Protein AF-A0A0K8T2Y8-F1 (afdb_monomer_lite)

Foldseek 3Di:
DDADKFKKKWAQFQPPRDIAICDLPLVRLLVLRHDDPVRGDPIDIDIDGDADFPPCVVPVPDQRPPPLCVVPPPPDAAEAEAELLVLFFADPVCVPLVVLPLLVLLQVLQEQDRDPDSPSVSSNVSSVVSVVSLVVLQVLLVCCVPANLPDPPQDDDPCNVSSSVSRVSSVVPDVDDDSNVSSVSSSCHYNDHDDGGGDDPVSSVSVLVRVLSVCVPNPDQHPHYHYHQCVVVCGHPPVCSVVSVVSNVVSSVVD

Organism: Lygus hesperus (NCBI:txid30085)

Sequence (255 aa):
MPDGEFKFRVGSDLETGEIRLSSNLSYFVSESLFCRPERLEDSKEMTLVVMTLGESVLDSEKSELDNSETLHPREMSYVLDVDLDFFSTRNPFKVLYKNAGLYEQLKDLYWFVPPNSTDPGVLEDAGAARREQITDLERLWKHVEDSGVSGDPSPPSQRWPAVKKIAQLVMDVYSEVDWTIVHDAGCTWDNTDLPEHVSSKTELEGLLDVFKNAVSSLPDPPGAITISRSAEDDYCPIEDVEYIQDQVLKILKEK

Structure (mmCIF, N/CA/C/O backbone):
data_AF-A0A0K8T2Y8-F1
#
_entry.id   AF-A0A0K8T2Y8-F1
#
loop_
_atom_site.group_PDB
_atom_site.id
_atom_site.type_symbol
_atom_site.label_atom_id
_atom_site.label_alt_id
_atom_site.label_comp_id
_atom_site.label_asym_id
_atom_site.label_entity_id
_atom_site.label_seq_id
_atom_site.pdbx_PDB_ins_code
_atom_site.Cartn_x
_atom_site.Cartn_y
_atom_site.Cartn_z
_atom_site.occupancy
_atom_site.B_iso_or_equiv
_atom_site.auth_seq_id
_atom_site.auth_comp_id
_atom_site.auth_asym_id
_atom_site.auth_atom_id
_atom_site.pdbx_PDB_model_num
ATOM 1 N N . MET A 1 1 ? 2.690 -4.750 9.280 1.00 86.19 1 MET A N 1
ATOM 2 C CA . MET A 1 1 ? 3.441 -4.142 10.409 1.00 86.19 1 MET A CA 1
ATOM 3 C C . MET A 1 1 ? 3.398 -5.094 11.601 1.00 86.19 1 MET A C 1
ATOM 5 O O . MET A 1 1 ? 2.445 -5.856 11.660 1.00 86.19 1 MET A O 1
ATOM 9 N N . PRO A 1 2 ? 4.403 -5.115 12.493 1.00 90.19 2 PRO A N 1
ATOM 10 C CA . PRO A 1 2 ? 4.364 -5.964 13.685 1.00 90.19 2 PRO A CA 1
ATOM 11 C C . PRO A 1 2 ? 3.442 -5.386 14.767 1.00 90.19 2 PRO A C 1
ATOM 13 O O . PRO A 1 2 ? 3.324 -4.166 14.874 1.00 90.19 2 PRO A O 1
ATOM 16 N N . ASP A 1 3 ? 2.872 -6.259 15.597 1.00 89.44 3 ASP A N 1
ATOM 17 C CA . ASP A 1 3 ? 2.145 -5.876 16.810 1.00 89.44 3 ASP A CA 1
ATOM 18 C C . ASP A 1 3 ? 3.049 -5.108 17.788 1.00 89.44 3 ASP A C 1
ATOM 20 O O . ASP A 1 3 ? 4.237 -5.418 17.946 1.00 89.44 3 ASP A O 1
ATOM 24 N N . GLY A 1 4 ? 2.485 -4.107 18.465 1.00 88.88 4 GLY A N 1
ATOM 25 C CA . GLY A 1 4 ? 3.190 -3.311 19.468 1.00 88.88 4 GLY A CA 1
ATOM 26 C C . GLY A 1 4 ? 2.773 -1.843 19.525 1.00 88.88 4 GLY A C 1
ATOM 27 O O . GLY A 1 4 ? 1.903 -1.382 18.791 1.00 88.88 4 GLY A O 1
ATOM 28 N N . GLU A 1 5 ? 3.426 -1.102 20.421 1.00 91.06 5 GLU A N 1
ATOM 29 C CA . GLU A 1 5 ? 3.272 0.346 20.594 1.00 91.06 5 GLU A CA 1
ATOM 30 C C . GLU A 1 5 ? 4.510 1.067 20.042 1.00 91.06 5 GLU A C 1
ATOM 32 O O . GLU A 1 5 ? 5.639 0.822 20.475 1.00 91.06 5 GLU A O 1
ATOM 37 N N . PHE A 1 6 ? 4.300 1.988 19.103 1.00 93.88 6 PHE A N 1
ATOM 38 C CA . PHE A 1 6 ? 5.353 2.708 18.394 1.00 93.88 6 PHE A CA 1
ATOM 39 C C . PHE A 1 6 ? 5.171 4.212 18.568 1.00 93.88 6 PHE A C 1
ATOM 41 O O . PHE A 1 6 ? 4.157 4.778 18.162 1.00 93.88 6 PHE A O 1
ATOM 48 N N . LYS A 1 7 ? 6.174 4.874 19.149 1.00 95.56 7 LYS A N 1
ATOM 49 C CA . LYS A 1 7 ? 6.182 6.329 19.360 1.00 95.56 7 LYS A CA 1
ATOM 50 C C . LYS A 1 7 ? 7.104 6.999 18.365 1.00 95.56 7 LYS A C 1
ATOM 52 O O . LYS A 1 7 ? 8.272 6.633 18.257 1.00 95.56 7 LYS A O 1
ATOM 57 N N . PHE A 1 8 ? 6.588 7.997 17.667 1.00 97.06 8 PHE A N 1
ATOM 58 C CA . PHE A 1 8 ? 7.347 8.770 16.694 1.00 97.06 8 PHE A CA 1
ATOM 59 C C . PHE A 1 8 ? 6.754 10.169 16.534 1.00 97.06 8 PHE A C 1
ATOM 61 O O . PHE A 1 8 ? 5.729 10.509 17.124 1.00 97.06 8 PHE A O 1
ATOM 68 N N . ARG A 1 9 ? 7.434 11.007 15.755 1.00 97.94 9 ARG A N 1
ATOM 69 C CA . ARG A 1 9 ? 6.976 12.347 15.402 1.00 97.94 9 ARG A CA 1
ATOM 70 C C . ARG A 1 9 ? 6.450 12.362 13.982 1.00 97.94 9 ARG A C 1
ATOM 72 O O . ARG A 1 9 ? 7.021 11.692 13.128 1.00 97.94 9 ARG A O 1
ATOM 79 N N . VAL A 1 10 ? 5.406 13.144 13.746 1.00 98.12 10 VAL A N 1
ATOM 80 C CA . VAL A 1 10 ? 4.869 13.459 12.418 1.00 98.12 10 VAL A CA 1
ATOM 81 C C . VAL A 1 10 ? 4.927 14.970 12.242 1.00 98.12 10 VAL A C 1
ATOM 83 O O . VAL A 1 10 ? 4.598 15.704 13.173 1.00 98.12 10 VAL A O 1
ATOM 86 N N . GLY A 1 11 ? 5.365 15.439 11.081 1.00 98.00 11 GLY A N 1
ATOM 87 C CA . GLY A 1 11 ? 5.453 16.863 10.760 1.00 98.00 11 GLY A CA 1
ATOM 88 C C . GLY A 1 11 ? 5.767 17.077 9.285 1.00 98.00 11 GLY A C 1
ATOM 89 O O . GLY A 1 11 ? 5.895 16.109 8.533 1.00 98.00 11 GLY A O 1
ATOM 90 N N . SER A 1 12 ? 5.902 18.333 8.879 1.00 97.94 12 SER A N 1
ATOM 91 C CA . SER A 1 12 ? 6.323 18.671 7.518 1.00 97.94 12 SER A CA 1
ATOM 92 C C . SER A 1 12 ? 7.847 18.655 7.433 1.00 97.94 12 SER A C 1
ATOM 94 O O . SER A 1 12 ? 8.518 19.202 8.304 1.00 97.94 12 SER A O 1
ATOM 96 N N . ASP A 1 13 ? 8.418 18.036 6.406 1.00 96.50 13 ASP A N 1
ATOM 97 C CA . ASP A 1 13 ? 9.863 18.099 6.175 1.00 96.50 13 ASP A CA 1
ATOM 98 C C . ASP A 1 13 ? 10.286 19.494 5.689 1.00 96.50 13 ASP A C 1
ATOM 100 O O . ASP A 1 13 ? 9.705 20.033 4.750 1.00 96.50 13 ASP A O 1
ATOM 104 N N . LEU A 1 14 ? 11.328 20.063 6.300 1.00 96.00 14 LEU A N 1
ATOM 105 C CA . LEU A 1 14 ? 11.808 21.423 6.017 1.00 96.00 14 LEU A CA 1
ATOM 106 C C . LEU A 1 14 ? 12.258 21.650 4.564 1.00 96.00 14 LEU A C 1
ATOM 108 O O . LEU A 1 14 ? 12.267 22.790 4.103 1.00 96.00 14 LEU A O 1
ATOM 112 N N . GLU A 1 15 ? 12.684 20.602 3.855 1.00 92.88 15 GLU A N 1
ATOM 113 C CA . GLU A 1 15 ? 13.164 20.728 2.473 1.00 92.88 15 GLU A CA 1
ATOM 114 C C . GLU A 1 15 ? 12.031 20.593 1.451 1.00 92.88 15 GLU A C 1
ATOM 116 O O . GLU A 1 15 ? 11.972 21.364 0.493 1.00 92.88 15 GLU A O 1
ATOM 121 N N . THR A 1 16 ? 11.149 19.610 1.641 1.00 93.56 16 THR A N 1
ATOM 122 C CA . THR A 1 16 ? 10.098 19.262 0.668 1.00 93.56 16 THR A CA 1
ATOM 123 C C . THR A 1 16 ? 8.736 19.879 0.984 1.00 93.56 16 THR A C 1
ATOM 125 O O . THR A 1 16 ? 7.916 20.046 0.083 1.00 93.56 16 THR A O 1
ATOM 128 N N . GLY A 1 17 ? 8.476 20.221 2.248 1.00 95.38 17 GLY A N 1
ATOM 129 C CA . GLY A 1 17 ? 7.162 20.629 2.747 1.00 95.38 17 GLY A CA 1
ATOM 130 C C . GLY A 1 17 ? 6.149 19.482 2.859 1.00 95.38 17 GLY A C 1
ATOM 131 O O . GLY A 1 17 ? 5.006 19.716 3.249 1.00 95.38 17 GLY A O 1
ATOM 132 N N . GLU A 1 18 ? 6.539 18.251 2.524 1.00 96.00 18 GLU A N 1
ATOM 133 C CA . GLU A 1 18 ? 5.669 17.077 2.571 1.00 96.00 18 GLU A CA 1
ATOM 134 C C . GLU A 1 18 ? 5.568 16.519 3.992 1.00 96.00 18 GLU A C 1
ATOM 136 O O . GLU A 1 18 ? 6.497 16.637 4.794 1.00 96.00 18 GLU A O 1
ATOM 141 N N . ILE A 1 19 ? 4.452 15.853 4.299 1.00 97.19 19 ILE A N 1
ATOM 142 C CA . ILE A 1 19 ? 4.295 15.169 5.582 1.00 97.19 19 ILE A CA 1
ATOM 143 C C . ILE A 1 19 ? 5.229 13.957 5.637 1.00 97.19 19 ILE A C 1
ATOM 145 O O . ILE A 1 19 ? 5.254 13.103 4.742 1.00 97.19 19 ILE A O 1
ATOM 149 N N . ARG A 1 20 ? 6.007 13.894 6.717 1.00 97.38 20 ARG A N 1
ATOM 150 C CA . ARG A 1 20 ? 6.985 12.848 7.015 1.00 97.38 20 ARG A CA 1
ATOM 151 C C . ARG A 1 20 ? 6.918 12.465 8.487 1.00 97.38 20 ARG A C 1
ATOM 153 O O . ARG A 1 20 ? 6.259 13.121 9.299 1.00 97.38 20 ARG A O 1
ATOM 160 N N . LEU A 1 21 ? 7.602 11.379 8.832 1.00 97.69 21 LEU A N 1
ATOM 161 C CA . LEU A 1 21 ? 7.570 10.825 10.179 1.00 97.69 21 LEU A CA 1
ATOM 162 C C . LEU A 1 21 ? 8.919 10.254 10.615 1.00 97.69 21 LEU A C 1
ATOM 164 O O . LEU A 1 21 ? 9.718 9.816 9.798 1.00 97.69 21 LEU A O 1
ATOM 168 N N . SER A 1 22 ? 9.170 10.228 11.922 1.00 97.31 22 SER A N 1
ATOM 169 C CA . SER A 1 22 ? 10.445 9.766 12.492 1.00 97.31 22 SER A CA 1
ATOM 170 C C . SER A 1 22 ? 10.471 8.276 12.860 1.00 97.31 22 SER A C 1
ATOM 172 O O . SER A 1 22 ? 11.353 7.839 13.598 1.00 97.31 22 SER A O 1
ATOM 174 N N . SER A 1 23 ? 9.468 7.509 12.432 1.00 96.50 23 SER A N 1
ATOM 175 C CA . SER A 1 23 ? 9.358 6.069 12.682 1.00 96.50 23 SER A CA 1
ATOM 176 C C . SER A 1 23 ? 10.310 5.279 11.793 1.00 96.50 23 SER A C 1
ATOM 178 O O . SER A 1 23 ? 10.330 5.452 10.578 1.00 96.50 23 SER A O 1
ATOM 180 N N . ASN A 1 24 ? 11.054 4.364 12.402 1.00 94.81 24 ASN A N 1
ATOM 181 C CA . ASN A 1 24 ? 11.979 3.459 11.725 1.00 94.81 24 ASN A CA 1
ATOM 182 C C . ASN A 1 24 ? 11.328 2.134 11.289 1.00 94.81 24 ASN A C 1
ATOM 184 O O . ASN A 1 24 ? 12.041 1.215 10.885 1.00 94.81 24 ASN A O 1
ATOM 188 N N . LEU A 1 25 ? 10.001 1.997 11.405 1.00 94.31 25 LEU A N 1
ATOM 189 C CA . LEU A 1 25 ? 9.312 0.800 10.928 1.00 94.31 25 LEU A CA 1
ATOM 190 C C . LEU A 1 25 ? 9.557 0.621 9.430 1.00 94.31 25 LEU A C 1
ATOM 192 O O . LEU A 1 25 ? 9.405 1.567 8.660 1.00 94.31 25 LEU A O 1
ATOM 196 N N . SER A 1 26 ? 9.877 -0.614 9.029 1.00 92.19 26 SER A N 1
ATOM 197 C CA . SER A 1 26 ? 10.212 -0.956 7.639 1.00 92.19 26 SER A CA 1
ATOM 198 C C . SER A 1 26 ? 9.186 -0.423 6.641 1.00 92.19 26 SER A C 1
ATOM 200 O O . SER A 1 26 ? 9.595 0.119 5.627 1.00 92.19 26 SER A O 1
ATOM 202 N N . TYR A 1 27 ? 7.894 -0.508 6.976 1.00 92.81 27 TYR A N 1
ATOM 203 C CA . TYR A 1 27 ? 6.786 0.006 6.165 1.00 92.81 27 TYR A CA 1
ATOM 204 C C . TYR A 1 27 ? 6.935 1.499 5.828 1.00 92.81 27 TYR A C 1
ATOM 206 O O . TYR A 1 27 ? 6.785 1.911 4.690 1.00 92.81 27 TYR A O 1
ATOM 214 N N . PHE A 1 28 ? 7.300 2.338 6.798 1.00 95.38 28 PHE A N 1
ATOM 215 C CA . PHE A 1 28 ? 7.466 3.769 6.535 1.00 95.38 28 PHE A CA 1
ATOM 216 C C . PHE A 1 28 ? 8.787 4.097 5.829 1.00 95.38 28 PHE A C 1
ATOM 218 O O . PHE A 1 28 ? 8.896 5.122 5.157 1.00 95.38 28 PHE A O 1
ATOM 225 N N . VAL A 1 29 ? 9.807 3.252 5.987 1.00 95.31 29 VAL A N 1
ATOM 226 C CA . VAL A 1 29 ? 11.096 3.424 5.305 1.00 95.31 29 VAL A CA 1
ATOM 227 C C . VAL A 1 29 ? 10.996 2.991 3.836 1.00 95.31 29 VAL A C 1
ATOM 229 O O . VAL A 1 29 ? 11.546 3.683 2.981 1.00 95.31 29 VAL A O 1
ATOM 232 N N . SER A 1 30 ? 10.279 1.900 3.531 1.00 94.06 30 SER A N 1
ATOM 233 C CA . SER A 1 30 ? 10.028 1.424 2.159 1.00 94.06 30 SER A CA 1
ATOM 234 C C . SER A 1 30 ? 9.157 2.387 1.355 1.00 94.06 30 SER A C 1
ATOM 236 O O . SER A 1 30 ? 9.405 2.579 0.167 1.00 94.06 30 SER A O 1
ATOM 238 N N . GLU A 1 31 ? 8.226 3.065 2.022 1.00 94.50 31 GLU A N 1
ATOM 239 C CA . GLU A 1 31 ? 7.423 4.156 1.456 1.00 94.50 31 GLU A CA 1
ATOM 240 C C . GLU A 1 31 ? 8.178 5.497 1.417 1.00 94.50 31 GLU A C 1
ATOM 242 O O . GLU A 1 31 ? 7.630 6.541 1.063 1.00 94.50 31 GLU A O 1
ATOM 247 N N . SER A 1 32 ? 9.459 5.502 1.804 1.00 95.25 32 SER A N 1
ATOM 248 C CA . SER A 1 32 ? 10.318 6.687 1.787 1.00 95.25 32 SER A CA 1
ATOM 249 C C . SER A 1 32 ? 9.774 7.871 2.612 1.00 95.25 32 SER A C 1
ATOM 251 O O . SER A 1 32 ? 10.068 9.031 2.300 1.00 95.25 32 SER A O 1
ATOM 253 N N . LEU A 1 33 ? 9.031 7.576 3.689 1.00 96.25 33 LEU A N 1
ATOM 254 C CA . LEU A 1 33 ? 8.385 8.540 4.593 1.00 96.25 33 LEU A CA 1
ATOM 255 C C . LEU A 1 33 ? 9.241 8.923 5.807 1.00 96.25 33 LEU A C 1
ATOM 257 O O . LEU A 1 33 ? 8.922 9.900 6.494 1.00 96.25 33 LEU A O 1
ATOM 261 N N . PHE A 1 34 ? 10.309 8.169 6.086 1.00 97.06 34 PHE A N 1
ATOM 262 C CA . PHE A 1 34 ? 11.213 8.470 7.193 1.00 97.06 34 PHE A CA 1
ATOM 263 C C . PHE A 1 34 ? 11.880 9.841 7.020 1.00 97.06 34 PHE A C 1
ATOM 265 O O . PHE A 1 34 ? 12.454 10.145 5.972 1.00 97.06 34 PHE A O 1
ATOM 272 N N . CYS A 1 35 ? 11.853 10.642 8.082 1.00 96.50 35 CYS A N 1
ATOM 273 C CA . CYS A 1 35 ? 12.589 11.891 8.196 1.00 96.50 35 CYS A CA 1
ATOM 274 C C . CYS A 1 35 ? 13.112 12.066 9.625 1.00 96.50 35 CYS A C 1
ATOM 276 O O . CYS A 1 35 ? 12.454 11.701 10.606 1.00 96.50 35 CYS A O 1
ATOM 278 N N . ARG A 1 36 ? 14.310 12.640 9.750 1.00 95.44 36 ARG A N 1
ATOM 279 C CA . ARG A 1 36 ? 14.909 12.944 11.050 1.00 95.44 36 ARG A CA 1
ATOM 280 C C . ARG A 1 36 ? 14.040 13.914 11.855 1.00 95.44 36 ARG A C 1
ATOM 282 O O . ARG A 1 36 ? 13.567 14.899 11.290 1.00 95.44 36 ARG A O 1
ATOM 289 N N . PRO A 1 37 ? 13.900 13.720 13.179 1.00 94.88 37 PRO A N 1
ATOM 290 C CA . PRO A 1 37 ? 13.161 14.646 14.034 1.00 94.88 37 PRO A CA 1
ATOM 291 C C . PRO A 1 37 ? 13.597 16.109 13.892 1.00 94.88 37 PRO A C 1
ATOM 293 O O . PRO A 1 37 ? 12.756 16.999 13.944 1.00 94.88 37 PRO A O 1
ATOM 296 N N . GLU A 1 38 ? 14.893 16.364 13.682 1.00 95.56 38 GLU A N 1
ATOM 297 C CA . 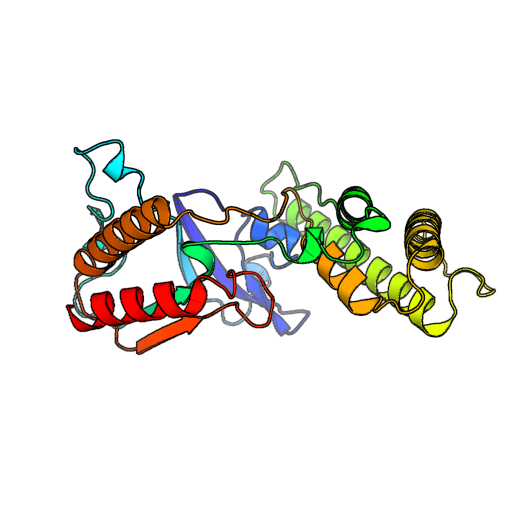GLU A 1 38 ? 15.452 17.717 13.555 1.00 95.56 38 GLU A CA 1
ATOM 298 C C . GLU A 1 38 ? 15.041 18.426 12.254 1.00 95.56 38 GLU A C 1
ATOM 300 O O . GLU A 1 38 ? 15.198 19.641 12.145 1.00 95.56 38 GLU A O 1
ATOM 305 N N . ARG A 1 39 ? 14.529 17.674 11.273 1.00 95.81 39 ARG A N 1
ATOM 306 C CA . ARG A 1 39 ? 14.049 18.172 9.979 1.00 95.81 39 ARG A CA 1
ATOM 307 C C . ARG A 1 39 ? 12.528 18.325 9.905 1.00 95.81 39 ARG A C 1
ATOM 309 O O . ARG A 1 39 ? 12.027 18.767 8.877 1.00 95.81 39 ARG A O 1
ATOM 316 N N . LEU A 1 40 ? 11.802 17.952 10.959 1.00 97.44 40 LEU A N 1
ATOM 317 C CA . LEU A 1 40 ? 10.346 18.057 11.004 1.00 97.44 40 LEU A CA 1
ATOM 318 C C . LEU A 1 40 ? 9.919 19.404 11.602 1.00 97.44 40 LEU A C 1
ATOM 320 O O . LEU A 1 40 ? 10.104 19.660 12.795 1.00 97.44 40 LEU A O 1
ATOM 324 N N . GLU A 1 41 ? 9.293 20.241 10.781 1.00 97.31 41 GLU A N 1
ATOM 325 C CA . GLU A 1 41 ? 8.589 21.451 11.200 1.00 97.31 41 GLU A CA 1
ATOM 326 C C . GLU A 1 41 ? 7.191 21.113 11.740 1.00 97.31 41 GLU A C 1
ATOM 328 O O . GLU A 1 41 ? 6.578 20.115 11.351 1.00 97.31 41 GLU A O 1
ATOM 333 N N . ASP A 1 42 ? 6.708 21.921 12.692 1.00 96.25 42 ASP A N 1
ATOM 334 C CA . ASP A 1 42 ? 5.396 21.776 13.341 1.00 96.25 42 ASP A CA 1
ATOM 335 C C . ASP A 1 42 ? 5.100 20.368 13.896 1.00 96.25 42 ASP A C 1
ATOM 337 O O . ASP A 1 42 ? 3.945 19.948 14.023 1.00 96.25 42 ASP A O 1
ATOM 341 N N . SER A 1 43 ? 6.160 19.647 14.283 1.00 97.12 43 SER A N 1
ATOM 342 C CA . SER A 1 43 ? 6.057 18.235 14.644 1.00 97.12 43 SER A CA 1
ATOM 343 C C . SER A 1 43 ? 5.152 17.966 15.853 1.00 97.12 43 SER A C 1
ATOM 345 O O . SER A 1 43 ? 5.165 18.683 16.862 1.00 97.12 43 SER A O 1
ATOM 347 N N . LYS A 1 44 ? 4.378 16.882 15.760 1.00 97.38 44 LYS A N 1
ATOM 348 C CA . LYS A 1 44 ? 3.540 16.328 16.829 1.00 97.38 44 LYS A CA 1
ATOM 349 C C . LYS A 1 44 ? 4.016 14.932 17.187 1.00 97.38 44 LYS A C 1
ATOM 351 O O . LYS A 1 44 ? 4.427 14.170 16.317 1.00 97.38 44 LYS A O 1
ATOM 356 N N . GLU A 1 45 ? 3.957 14.602 18.470 1.00 96.81 45 GLU A N 1
ATOM 357 C CA . GLU A 1 45 ? 4.193 13.236 18.931 1.00 96.81 45 GLU A CA 1
ATOM 358 C C . GLU A 1 45 ? 2.944 12.393 18.674 1.00 96.81 45 GLU A C 1
ATOM 360 O O . GLU A 1 45 ? 1.826 12.815 18.969 1.00 96.81 45 GLU A O 1
ATOM 365 N N . MET A 1 46 ? 3.153 11.209 18.109 1.00 94.69 46 MET A N 1
ATOM 366 C CA . MET A 1 46 ? 2.118 10.240 17.783 1.00 94.69 46 MET A CA 1
ATOM 367 C C . MET A 1 46 ? 2.496 8.885 18.378 1.00 94.69 46 MET A C 1
ATOM 369 O O . MET A 1 46 ? 3.670 8.505 18.407 1.00 94.69 46 MET A O 1
ATOM 373 N N . THR A 1 47 ? 1.485 8.163 18.855 1.00 93.00 47 THR A N 1
ATOM 374 C CA . THR A 1 47 ? 1.608 6.763 19.262 1.00 93.00 47 THR A CA 1
ATOM 375 C C . THR A 1 47 ? 0.749 5.927 18.324 1.00 93.00 47 THR A C 1
ATOM 377 O O . THR A 1 47 ? -0.455 6.150 18.238 1.00 93.00 47 THR A O 1
ATOM 380 N N . LEU A 1 48 ? 1.373 4.997 17.606 1.00 93.06 48 LEU A N 1
ATOM 381 C CA . LEU A 1 48 ? 0.701 3.970 16.817 1.00 93.06 48 LEU A CA 1
ATOM 382 C C . LEU A 1 48 ? 0.661 2.691 17.647 1.00 93.06 48 LEU A C 1
ATOM 384 O O . LEU A 1 48 ? 1.711 2.224 18.087 1.00 93.06 48 LEU A O 1
ATOM 388 N N . VAL A 1 49 ? -0.523 2.118 17.832 1.00 90.31 49 VAL A N 1
ATOM 389 C CA . VAL A 1 49 ? -0.671 0.791 18.431 1.00 90.31 49 VAL A CA 1
ATOM 390 C C . VAL A 1 49 ? -1.186 -0.159 17.364 1.00 90.31 49 VAL A C 1
ATOM 392 O O . VAL A 1 49 ? -2.209 0.108 16.742 1.00 90.31 49 VAL A O 1
ATOM 395 N N . VAL A 1 50 ? -0.446 -1.239 17.136 1.00 90.50 50 VAL A N 1
ATOM 396 C CA . VAL A 1 50 ? -0.799 -2.307 16.197 1.00 90.50 50 VAL A CA 1
ATOM 397 C C . VAL A 1 50 ? -1.114 -3.550 17.010 1.00 90.50 50 VAL A C 1
ATOM 399 O O . VAL A 1 50 ? -0.343 -3.923 17.897 1.00 90.50 50 VAL A O 1
ATOM 402 N N . MET A 1 51 ? -2.245 -4.173 16.711 1.00 86.12 51 MET A N 1
ATOM 403 C CA . MET A 1 51 ? -2.692 -5.396 17.360 1.00 86.12 51 MET A CA 1
ATOM 404 C C . MET A 1 51 ? -3.372 -6.301 16.341 1.00 86.12 51 MET A C 1
ATOM 406 O O . MET A 1 51 ? -4.189 -5.840 15.542 1.00 86.12 51 MET A O 1
ATOM 410 N N . THR A 1 52 ? -3.054 -7.587 16.397 1.00 86.62 52 THR A N 1
ATOM 411 C CA . THR A 1 52 ? -3.750 -8.610 15.627 1.00 86.62 52 THR A CA 1
ATOM 412 C C . THR A 1 52 ? -5.016 -9.024 16.376 1.00 86.62 52 THR A C 1
ATOM 414 O O . THR A 1 52 ? -4.963 -9.477 17.520 1.00 86.62 52 THR A O 1
ATOM 417 N N . LEU A 1 53 ? -6.173 -8.852 15.736 1.00 82.81 53 LEU A N 1
ATOM 418 C CA . LEU A 1 53 ? -7.460 -9.294 16.276 1.00 82.81 53 LEU A CA 1
ATOM 419 C C . LEU A 1 53 ? -7.670 -10.789 16.013 1.00 82.81 53 LEU A C 1
ATOM 421 O O . LEU A 1 53 ? -7.239 -11.318 14.989 1.00 82.81 53 LEU A O 1
ATOM 425 N N . GLY A 1 54 ? -8.362 -11.472 16.920 1.00 71.12 54 GLY A N 1
ATOM 426 C CA . GLY A 1 54 ? -8.703 -12.889 16.792 1.00 71.12 54 GLY A CA 1
ATOM 427 C C . GLY A 1 54 ? -7.682 -13.866 17.380 1.00 71.12 54 GLY A C 1
ATOM 428 O O . GLY A 1 54 ? -7.965 -15.064 17.423 1.00 71.12 54 GLY A O 1
ATOM 429 N N . GLU A 1 55 ? -6.530 -13.411 17.895 1.00 64.50 55 GLU A N 1
ATOM 430 C CA . GLU A 1 55 ? -5.596 -14.303 18.606 1.00 64.50 55 GLU A CA 1
ATOM 431 C C . GLU A 1 55 ? -6.220 -14.888 19.888 1.00 64.50 55 GLU A C 1
ATOM 433 O O . GLU A 1 55 ? -5.932 -16.029 20.251 1.00 64.50 55 GLU A O 1
ATOM 438 N N . SER A 1 56 ? -7.129 -14.157 20.548 1.00 51.50 56 SER A N 1
ATOM 439 C CA . SER A 1 56 ? -7.827 -14.646 21.751 1.00 51.50 56 SER A CA 1
ATOM 440 C C . SER A 1 56 ? -8.868 -15.730 21.472 1.00 51.50 56 SER A C 1
ATOM 442 O O . SER A 1 56 ? -9.220 -16.502 22.363 1.00 51.50 56 SER A O 1
ATOM 444 N N . VAL A 1 57 ? -9.347 -15.838 20.228 1.00 48.19 57 VAL A N 1
ATOM 445 C CA . VAL A 1 57 ? -10.256 -16.919 19.816 1.00 48.19 57 VAL A CA 1
ATOM 446 C C . VAL A 1 57 ? -9.541 -18.273 19.872 1.00 48.19 57 VAL A C 1
ATOM 448 O O . VAL A 1 57 ? -10.182 -19.308 20.058 1.00 48.19 57 VAL A O 1
ATOM 451 N N . LEU A 1 58 ? -8.206 -18.272 19.775 1.00 47.81 58 LEU A N 1
ATOM 452 C CA . LEU A 1 58 ? -7.356 -19.449 19.955 1.00 47.81 58 LEU A CA 1
ATOM 453 C C . LEU A 1 58 ? -6.906 -19.650 21.413 1.00 47.81 58 LEU A C 1
ATOM 455 O O . LEU A 1 58 ? -6.524 -20.765 21.768 1.00 47.81 58 LEU A O 1
ATOM 459 N N . ASP A 1 59 ? -6.963 -18.608 22.249 1.00 46.66 59 ASP A N 1
ATOM 460 C CA . ASP A 1 59 ? -6.475 -18.620 23.631 1.00 46.66 59 ASP A CA 1
ATOM 461 C C . ASP A 1 59 ? -7.419 -17.831 24.562 1.00 46.66 59 ASP A C 1
ATOM 463 O O . ASP A 1 59 ? -7.296 -16.621 24.761 1.00 46.66 59 ASP A O 1
ATOM 467 N N . SER A 1 60 ? -8.394 -18.546 25.136 1.00 47.06 60 SER A N 1
ATOM 468 C CA . SER A 1 60 ? -9.560 -18.007 25.859 1.00 47.06 60 SER A CA 1
ATOM 469 C C . SER A 1 60 ? -9.259 -17.231 27.152 1.00 47.06 60 SER A C 1
ATOM 471 O O . SER A 1 60 ? -10.191 -16.787 27.821 1.00 47.06 60 SER A O 1
ATOM 473 N N . GLU A 1 61 ? -7.989 -17.107 27.550 1.00 48.97 61 GLU A N 1
ATOM 474 C CA . GLU A 1 61 ? -7.566 -16.372 28.752 1.00 48.97 61 GLU A CA 1
ATOM 475 C C . GLU A 1 61 ? -7.077 -14.940 28.473 1.00 48.97 61 GLU A C 1
ATOM 477 O O . GLU A 1 61 ? -6.810 -14.204 29.423 1.00 48.97 61 GLU A O 1
ATOM 482 N N . LYS A 1 62 ? -6.985 -14.507 27.207 1.00 48.09 62 LYS A N 1
ATOM 483 C CA . LYS A 1 62 ? -6.640 -13.120 26.853 1.00 48.09 62 LYS A CA 1
ATOM 484 C C . LYS A 1 62 ? -7.877 -12.372 26.372 1.00 48.09 62 LYS A C 1
ATOM 486 O O . LYS A 1 62 ? -8.490 -12.789 25.399 1.00 48.09 62 LYS A O 1
ATOM 491 N N . SER A 1 63 ? -8.242 -11.252 26.992 1.00 52.38 63 SER A N 1
ATOM 492 C CA . SER A 1 63 ? -9.214 -10.344 26.372 1.00 52.38 63 SER A CA 1
ATOM 493 C C . SER A 1 63 ? -8.493 -9.474 25.330 1.00 52.38 63 SER A C 1
ATOM 495 O O . SER A 1 63 ? -7.407 -8.956 25.596 1.00 52.38 63 SER A O 1
ATOM 497 N N . GLU A 1 64 ? -9.055 -9.354 24.118 1.00 57.69 64 GLU A N 1
ATOM 498 C CA . GLU A 1 64 ? -8.361 -8.728 22.969 1.00 57.69 64 GLU A CA 1
ATOM 499 C C . GLU A 1 64 ? -7.955 -7.283 23.238 1.00 57.69 64 GLU A C 1
ATOM 501 O O . GLU A 1 64 ? -6.907 -6.831 22.788 1.00 57.69 64 GLU A O 1
ATOM 506 N N . LEU A 1 65 ? -8.768 -6.574 24.020 1.00 61.47 65 LEU A N 1
ATOM 507 C CA . LEU A 1 65 ? -8.495 -5.224 24.482 1.00 61.47 65 LEU A CA 1
ATOM 508 C C . LEU A 1 65 ? -8.533 -5.157 26.019 1.00 61.47 65 LEU A C 1
ATOM 510 O O . LEU A 1 65 ? -9.150 -4.253 26.578 1.00 61.47 65 LEU A O 1
ATOM 514 N N . ASP A 1 66 ? -7.827 -6.045 26.731 1.00 54.12 66 ASP A N 1
ATOM 515 C CA . ASP A 1 66 ? -7.647 -5.912 28.198 1.00 54.12 66 ASP A CA 1
ATOM 516 C C . ASP A 1 66 ? -7.015 -4.558 28.599 1.00 54.12 66 ASP A C 1
ATOM 518 O O . ASP A 1 66 ? -7.068 -4.138 29.752 1.00 54.12 66 ASP A O 1
ATOM 522 N N . ASN A 1 67 ? -6.477 -3.840 27.609 1.00 54.38 67 ASN A N 1
ATOM 523 C CA . ASN A 1 67 ? -5.914 -2.500 27.675 1.00 54.38 67 ASN A CA 1
ATOM 524 C C . ASN A 1 67 ? -6.741 -1.455 26.884 1.00 54.38 67 ASN A C 1
ATOM 526 O O . ASN A 1 67 ? -6.169 -0.497 26.364 1.00 54.38 67 ASN A O 1
ATOM 530 N N . SER A 1 68 ? -8.067 -1.608 26.739 1.00 58.34 68 SER A N 1
ATOM 531 C CA . SER A 1 68 ? -8.891 -0.650 25.971 1.00 58.34 68 SER A CA 1
ATOM 532 C C . SER A 1 68 ? -8.828 0.777 26.530 1.00 58.34 68 SER A C 1
ATOM 534 O O . SER A 1 68 ? -8.753 1.728 25.757 1.00 58.34 68 SER A O 1
ATOM 536 N N . GLU A 1 69 ? -8.745 0.935 27.858 1.00 57.09 69 GLU A N 1
ATOM 537 C CA . GLU A 1 69 ? -8.524 2.240 28.507 1.00 57.09 69 GLU A CA 1
ATOM 538 C C . GLU A 1 69 ? -7.126 2.818 28.220 1.00 57.09 69 GLU A C 1
ATOM 540 O O . GLU A 1 69 ? -6.936 4.033 28.252 1.00 57.09 69 GLU A O 1
ATOM 545 N N . THR A 1 70 ? -6.151 1.959 27.915 1.00 59.22 70 THR A N 1
ATOM 546 C CA . THR A 1 70 ? -4.785 2.329 27.523 1.00 59.22 70 THR A CA 1
ATOM 547 C C . THR A 1 70 ? -4.719 2.744 26.052 1.00 59.22 70 THR A C 1
ATOM 549 O O . THR A 1 70 ? -3.980 3.665 25.712 1.00 59.22 70 THR A O 1
ATOM 552 N N . LEU A 1 71 ? -5.506 2.087 25.191 1.00 63.72 71 LEU A N 1
ATOM 553 C CA . LEU A 1 71 ? -5.664 2.417 23.770 1.00 63.72 71 LEU A CA 1
ATOM 554 C C . LEU A 1 71 ? -6.442 3.718 23.574 1.00 63.72 71 LEU A C 1
ATOM 556 O O . LEU A 1 71 ? -6.107 4.527 22.710 1.00 63.72 71 LEU A O 1
ATOM 560 N N . HIS A 1 72 ? -7.478 3.925 24.383 1.00 68.69 72 HIS A N 1
ATOM 561 C CA . HIS A 1 72 ? -8.299 5.116 24.321 1.00 68.69 72 HIS A CA 1
ATOM 562 C C . HIS A 1 72 ? -8.880 5.436 25.709 1.00 68.69 72 HIS A C 1
ATOM 564 O O . HIS A 1 72 ? -9.834 4.785 26.145 1.00 68.69 72 HIS A O 1
ATOM 570 N N . PRO A 1 73 ? -8.353 6.460 26.408 1.00 66.50 73 PRO A N 1
ATOM 571 C CA . PRO A 1 73 ? -8.922 6.918 27.669 1.00 66.50 73 PRO A CA 1
ATOM 572 C C . PRO A 1 73 ? -10.406 7.259 27.515 1.00 66.50 73 PRO A C 1
ATOM 574 O O . PRO A 1 73 ? -10.822 7.798 26.486 1.00 66.50 73 PRO A O 1
ATOM 577 N N . ARG A 1 74 ? -11.204 6.971 28.547 1.00 71.62 74 ARG A N 1
ATOM 578 C CA . ARG A 1 74 ? -12.620 7.369 28.578 1.00 71.62 74 ARG A CA 1
ATOM 579 C C . ARG A 1 74 ? -12.771 8.872 28.330 1.00 71.62 74 ARG A C 1
ATOM 581 O O . ARG A 1 74 ? -11.902 9.654 28.714 1.00 71.62 74 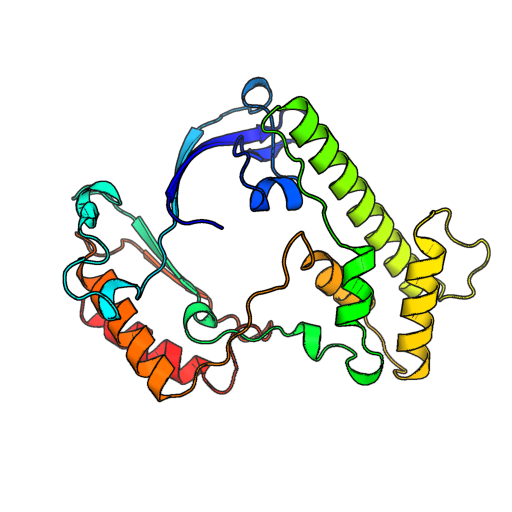ARG A O 1
ATOM 588 N N . GLU A 1 75 ? -13.899 9.257 27.743 1.00 73.94 75 GLU A N 1
ATOM 589 C CA . GLU A 1 75 ? -14.288 10.650 27.466 1.00 73.94 75 GLU A CA 1
ATOM 590 C C . GLU A 1 75 ? -13.468 11.363 26.372 1.00 73.94 75 GLU A C 1
ATOM 592 O O . GLU A 1 75 ? -13.613 12.573 26.182 1.00 73.94 75 GLU A O 1
ATOM 597 N N . MET A 1 76 ? -12.646 10.643 25.602 1.00 80.06 76 MET A N 1
ATOM 598 C CA . MET A 1 76 ? -12.090 11.179 24.355 1.00 80.06 76 MET A CA 1
ATOM 599 C C . MET A 1 76 ? -12.986 10.847 23.149 1.00 80.06 76 MET A C 1
ATOM 601 O O . MET A 1 76 ? -13.766 9.900 23.152 1.00 80.06 76 MET A O 1
ATOM 605 N N . SER A 1 77 ? -12.920 11.662 22.099 1.00 86.62 77 SER A N 1
ATOM 606 C CA . SER A 1 77 ? -13.589 11.360 20.829 1.00 86.62 77 SER A CA 1
ATOM 607 C C . SER A 1 77 ? -12.603 10.706 19.873 1.00 86.62 77 SER A C 1
ATOM 609 O O . SER A 1 77 ? -11.479 11.184 19.734 1.00 86.62 77 SER A O 1
ATOM 611 N N . TYR A 1 78 ? -13.051 9.673 19.164 1.00 89.88 78 TYR A N 1
ATOM 612 C CA . TYR A 1 78 ? -12.276 9.012 18.118 1.00 89.88 78 TYR A CA 1
ATOM 613 C C . TYR A 1 78 ? -13.103 8.807 16.851 1.00 89.88 78 TYR A C 1
ATOM 615 O O . TYR A 1 78 ? -14.339 8.842 16.874 1.00 89.88 78 TYR A O 1
ATOM 623 N N . VAL A 1 79 ? -12.393 8.607 15.745 1.00 93.75 79 VAL A N 1
ATOM 624 C CA . VAL A 1 79 ? -12.953 8.133 14.480 1.00 93.75 79 VAL A CA 1
ATOM 625 C C . VAL A 1 79 ? -12.660 6.641 14.393 1.00 93.75 79 VAL A C 1
ATOM 627 O O . VAL A 1 79 ? -11.524 6.232 14.626 1.00 93.75 79 VAL A O 1
ATOM 630 N N . LEU A 1 80 ? -13.682 5.841 14.100 1.00 93.94 80 LEU A N 1
ATOM 631 C CA . LEU A 1 80 ? -13.519 4.426 13.785 1.00 93.94 80 LEU A CA 1
ATOM 632 C C . LEU A 1 80 ? -13.534 4.270 12.268 1.00 93.94 80 LEU A C 1
ATOM 634 O O . LEU A 1 80 ? -14.572 4.488 11.648 1.00 93.94 80 LEU A O 1
ATOM 638 N N . ASP A 1 81 ? -12.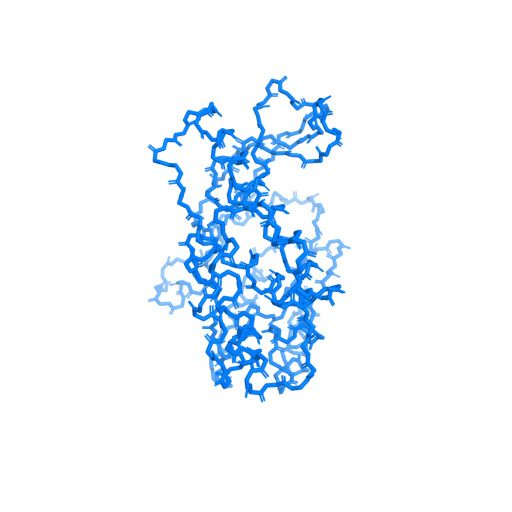398 3.899 11.699 1.00 96.81 81 ASP A N 1
ATOM 639 C CA . ASP A 1 81 ? -12.283 3.555 10.286 1.00 96.81 81 ASP A CA 1
ATOM 640 C C . ASP A 1 81 ? -12.307 2.034 10.131 1.00 96.81 81 ASP A C 1
ATOM 642 O O . ASP A 1 81 ? -11.667 1.325 10.911 1.00 96.81 81 ASP A O 1
ATOM 646 N N . VAL A 1 82 ? -13.105 1.534 9.190 1.00 97.06 82 VAL A N 1
ATOM 647 C CA . VAL A 1 82 ? -13.284 0.097 8.959 1.00 97.06 82 VAL A CA 1
ATOM 648 C C . VAL A 1 82 ? -13.075 -0.207 7.486 1.00 97.06 82 VAL A C 1
ATOM 650 O O . VAL A 1 82 ? -13.938 0.089 6.658 1.00 97.06 82 VAL A O 1
ATOM 653 N N . ASP A 1 83 ? -11.970 -0.869 7.177 1.00 96.81 83 ASP A N 1
ATOM 654 C CA . ASP A 1 83 ? -11.724 -1.415 5.849 1.00 96.81 83 ASP A CA 1
ATOM 655 C C . ASP A 1 83 ? -12.378 -2.795 5.730 1.00 96.81 83 ASP A C 1
ATOM 657 O O . ASP A 1 83 ? -12.153 -3.691 6.548 1.00 96.81 83 ASP A O 1
ATOM 661 N N . LEU A 1 84 ? -13.249 -2.977 4.734 1.00 97.75 84 LEU A N 1
ATOM 662 C CA . LEU A 1 84 ? -13.969 -4.243 4.556 1.00 97.75 84 LEU A CA 1
ATOM 663 C C . LEU A 1 84 ? -13.068 -5.364 4.023 1.00 97.75 84 LEU A C 1
ATOM 665 O O . LEU A 1 84 ? -13.385 -6.543 4.207 1.00 97.75 84 LEU A O 1
ATOM 669 N N . ASP A 1 85 ? -11.946 -5.012 3.399 1.00 95.88 85 ASP A N 1
ATOM 670 C CA . ASP A 1 85 ? -10.938 -5.973 2.960 1.00 95.88 85 ASP A CA 1
ATOM 671 C C . ASP A 1 85 ? -10.236 -6.682 4.130 1.00 95.88 85 ASP A C 1
ATOM 673 O O . ASP A 1 85 ? -9.762 -7.796 3.928 1.00 95.88 85 ASP A O 1
ATOM 677 N N . PHE A 1 86 ? -10.283 -6.157 5.363 1.00 94.75 86 PHE A N 1
ATOM 678 C CA . PHE A 1 86 ? -9.850 -6.875 6.572 1.00 94.75 86 PHE A CA 1
ATOM 679 C C . PHE A 1 86 ? -10.516 -8.254 6.703 1.00 94.75 86 PHE A C 1
ATOM 681 O O . PHE A 1 86 ? -9.890 -9.223 7.131 1.00 94.75 86 PHE A O 1
ATOM 688 N N . PHE A 1 87 ? -11.800 -8.353 6.343 1.00 95.94 87 PHE A N 1
ATOM 689 C CA . PHE A 1 87 ? -12.567 -9.591 6.488 1.00 95.94 87 PHE A CA 1
ATOM 690 C C . PHE A 1 87 ? -12.290 -10.588 5.360 1.00 95.94 87 PHE A C 1
ATOM 692 O O . PHE A 1 87 ? -12.438 -11.796 5.547 1.00 95.94 87 PHE A O 1
ATOM 699 N N . SER A 1 88 ? -11.938 -10.098 4.175 1.00 96.25 88 SER A N 1
ATOM 700 C CA . SER A 1 88 ? -11.635 -10.904 2.995 1.00 96.25 88 SER A CA 1
ATOM 701 C C . SER A 1 88 ? -10.855 -10.034 2.022 1.00 96.25 88 SER A C 1
ATOM 703 O O . SER A 1 88 ? -11.387 -9.040 1.528 1.00 96.25 88 SER A O 1
ATOM 705 N N . THR A 1 89 ? -9.605 -10.408 1.756 1.00 96.44 89 THR A N 1
ATOM 706 C CA . THR A 1 89 ? -8.687 -9.635 0.912 1.00 96.44 89 THR A CA 1
ATOM 707 C C . THR A 1 89 ? -8.276 -10.451 -0.306 1.00 96.44 89 THR A C 1
ATOM 709 O O . THR A 1 89 ? -7.911 -11.623 -0.200 1.00 96.44 89 THR A O 1
ATOM 712 N N . ARG A 1 90 ? -8.253 -9.818 -1.471 1.00 95.19 90 ARG A N 1
ATOM 713 C CA . ARG A 1 90 ? -7.693 -10.333 -2.717 1.00 95.19 90 ARG A CA 1
ATOM 714 C C . ARG A 1 90 ? -6.524 -9.451 -3.135 1.00 95.19 90 ARG A C 1
ATOM 716 O O . ARG A 1 90 ? -6.550 -8.246 -2.928 1.00 95.19 90 ARG A O 1
ATOM 723 N N . ASN A 1 91 ? -5.519 -10.049 -3.770 1.00 95.62 91 ASN A N 1
ATOM 724 C CA . ASN A 1 91 ? -4.491 -9.280 -4.460 1.00 95.62 91 ASN A CA 1
ATOM 725 C C . ASN A 1 91 ? -4.917 -9.077 -5.930 1.00 95.62 91 ASN A C 1
ATOM 727 O O . ASN A 1 91 ? -4.820 -10.023 -6.726 1.00 95.62 91 ASN A O 1
ATOM 731 N N . PRO A 1 92 ? -5.381 -7.875 -6.324 1.00 94.69 92 PRO A N 1
ATOM 732 C CA . PRO A 1 92 ? -5.873 -7.633 -7.682 1.00 94.69 92 PRO A CA 1
ATOM 733 C C . PRO A 1 92 ? -4.764 -7.750 -8.741 1.00 94.69 92 PRO A C 1
ATOM 735 O O . PRO A 1 92 ? -5.008 -8.132 -9.890 1.00 94.69 92 PRO A O 1
ATOM 738 N N . PHE A 1 93 ? -3.507 -7.526 -8.362 1.00 96.00 93 PHE A N 1
ATOM 739 C CA . PHE A 1 93 ? -2.380 -7.530 -9.290 1.00 96.00 93 PHE A CA 1
ATOM 740 C C . PHE A 1 93 ? -1.936 -8.933 -9.713 1.00 96.00 93 PHE A C 1
ATOM 742 O O . PHE A 1 93 ? -1.324 -9.087 -10.770 1.00 96.00 93 PHE A O 1
ATOM 749 N N . LYS A 1 94 ? -2.310 -9.988 -8.975 1.00 94.81 94 LYS A N 1
ATOM 750 C CA . LYS A 1 94 ? -2.045 -11.377 -9.400 1.00 94.81 94 LYS A CA 1
ATOM 751 C C . LYS A 1 94 ? -2.833 -11.787 -10.640 1.00 94.81 94 LYS A C 1
ATOM 753 O O . LYS A 1 94 ? -2.401 -12.677 -11.378 1.00 94.81 94 LYS A O 1
ATOM 758 N N . VAL A 1 95 ? -3.988 -11.164 -10.890 1.00 94.19 95 VAL A N 1
ATOM 759 C CA . VAL A 1 95 ? -4.774 -11.410 -12.109 1.00 94.19 95 VAL A CA 1
ATOM 760 C C . VAL A 1 95 ? -4.442 -10.432 -13.237 1.00 94.19 95 VAL A C 1
ATOM 762 O O . VAL A 1 95 ? -4.667 -10.770 -14.406 1.00 94.19 95 VAL A O 1
ATOM 765 N N . LEU A 1 96 ? -3.846 -9.281 -12.907 1.00 96.06 96 LEU A N 1
ATOM 766 C CA . LEU A 1 96 ? -3.375 -8.282 -13.860 1.00 96.06 96 LEU A CA 1
ATOM 767 C C . LEU A 1 96 ? -2.320 -8.886 -14.801 1.00 96.06 96 LEU A C 1
ATOM 769 O O . LEU A 1 96 ? -1.261 -9.350 -14.383 1.00 96.06 96 LEU A O 1
ATOM 773 N N . TYR A 1 97 ? -2.636 -8.925 -16.098 1.00 97.56 97 TYR A N 1
ATOM 774 C CA . TYR A 1 97 ? -1.784 -9.502 -17.148 1.00 97.56 97 TYR A CA 1
ATOM 775 C C . TYR A 1 97 ? -1.221 -10.907 -16.824 1.00 97.56 97 TYR A C 1
ATOM 777 O O . TYR A 1 97 ? -0.123 -11.278 -17.251 1.00 97.56 97 TYR A O 1
ATOM 785 N N . LYS A 1 98 ? -1.988 -11.731 -16.091 1.00 96.94 98 LYS A N 1
ATOM 786 C CA . LYS A 1 98 ? -1.538 -13.028 -15.549 1.00 96.94 98 LYS A CA 1
ATOM 787 C C . LYS A 1 98 ? -0.983 -14.020 -16.574 1.00 96.94 98 LYS A C 1
ATOM 789 O O . LYS A 1 98 ? -0.108 -14.811 -16.238 1.00 96.94 98 LYS A O 1
ATOM 794 N N . ASN A 1 99 ? -1.445 -13.981 -17.827 1.00 97.12 99 ASN A N 1
ATOM 795 C CA . ASN A 1 99 ? -0.963 -14.894 -18.870 1.00 97.12 99 ASN A CA 1
ATOM 796 C C . ASN A 1 99 ? 0.477 -14.571 -19.311 1.00 97.12 99 ASN A C 1
ATOM 798 O O . ASN A 1 99 ? 1.129 -15.424 -19.906 1.00 97.12 99 ASN A O 1
ATOM 802 N N . ALA A 1 100 ? 0.976 -13.371 -18.997 1.00 96.88 100 ALA A N 1
ATOM 803 C CA . ALA A 1 100 ? 2.377 -12.981 -19.156 1.00 96.88 100 ALA A CA 1
ATOM 804 C C . ALA A 1 100 ? 3.198 -13.167 -17.862 1.00 96.88 100 ALA A C 1
ATOM 806 O O . ALA A 1 100 ? 4.395 -12.881 -17.844 1.00 96.88 100 ALA A O 1
ATOM 807 N N . GLY A 1 101 ? 2.571 -13.625 -16.768 1.00 96.19 101 GLY A N 1
ATOM 808 C CA . GLY A 1 101 ? 3.217 -13.779 -15.464 1.00 96.19 101 GLY A CA 1
ATOM 809 C C . GLY A 1 101 ? 3.765 -12.464 -14.906 1.00 96.19 101 GLY A C 1
ATOM 810 O O . GLY A 1 101 ? 4.845 -12.467 -14.323 1.00 96.19 101 GLY A O 1
ATOM 811 N N . LEU A 1 102 ? 3.074 -11.341 -15.145 1.00 97.19 102 LEU A N 1
ATOM 812 C CA . LEU A 1 102 ? 3.571 -10.001 -14.821 1.00 97.19 102 LEU A CA 1
ATOM 813 C C . LEU A 1 102 ? 3.942 -9.846 -13.341 1.00 97.19 102 LEU A C 1
ATOM 815 O O . LEU A 1 102 ? 5.051 -9.409 -13.048 1.00 97.19 102 LEU A O 1
ATOM 819 N N . TYR A 1 103 ? 3.035 -10.208 -12.430 1.00 96.06 103 TYR A N 1
ATOM 820 C CA . TYR A 1 103 ? 3.170 -9.904 -11.002 1.00 96.06 103 TYR A CA 1
ATOM 821 C C . TYR A 1 103 ? 4.491 -10.409 -10.400 1.00 96.06 103 TYR A C 1
ATOM 823 O O . TYR A 1 103 ? 5.238 -9.640 -9.800 1.00 96.06 103 TYR A O 1
ATOM 831 N N . GLU A 1 104 ? 4.847 -11.668 -10.667 1.00 94.69 104 GLU A N 1
ATOM 832 C CA . GLU A 1 104 ? 6.105 -12.266 -10.197 1.00 94.69 104 GLU A CA 1
ATOM 833 C C . GLU A 1 104 ? 7.346 -11.619 -10.823 1.00 94.69 104 GLU A C 1
ATOM 835 O O . GLU A 1 104 ? 8.405 -11.571 -10.204 1.00 94.69 104 GLU A O 1
ATOM 840 N N . GLN A 1 105 ? 7.241 -11.106 -12.052 1.00 95.81 105 GLN A N 1
ATOM 841 C CA . GLN A 1 105 ? 8.359 -10.422 -12.702 1.00 95.81 105 GLN A CA 1
ATOM 842 C C . GLN A 1 105 ? 8.598 -9.015 -12.150 1.00 95.81 105 GLN A C 1
ATOM 844 O O . GLN A 1 105 ? 9.733 -8.535 -12.187 1.00 95.81 105 GLN A O 1
ATOM 849 N N . LEU A 1 106 ? 7.553 -8.354 -11.644 1.00 97.50 106 LEU A N 1
ATOM 850 C CA . LEU A 1 106 ? 7.683 -7.045 -11.007 1.00 97.50 106 LEU A CA 1
ATOM 851 C C . LEU A 1 106 ? 8.442 -7.140 -9.682 1.00 97.50 106 LEU A C 1
ATOM 853 O O . LEU A 1 106 ? 9.192 -6.219 -9.362 1.00 97.50 106 LEU A O 1
ATOM 857 N N . LYS A 1 107 ? 8.335 -8.270 -8.974 1.00 95.75 107 LYS A N 1
ATOM 858 C CA . LYS A 1 107 ? 8.993 -8.489 -7.684 1.00 95.75 107 LYS A CA 1
ATOM 859 C C . LYS A 1 107 ? 10.469 -8.110 -7.698 1.00 95.75 107 LYS A C 1
ATOM 861 O O . LYS A 1 107 ? 10.870 -7.236 -6.946 1.00 95.75 107 LYS A O 1
ATOM 866 N N . ASP A 1 108 ? 11.281 -8.710 -8.567 1.00 92.94 108 ASP A N 1
ATOM 867 C CA . ASP A 1 108 ? 12.732 -8.458 -8.578 1.00 92.94 108 ASP A CA 1
ATOM 868 C C . ASP A 1 108 ? 13.078 -7.003 -8.933 1.00 92.94 108 ASP A C 1
ATOM 870 O O . ASP A 1 108 ? 14.100 -6.469 -8.503 1.00 92.94 108 ASP A O 1
ATOM 874 N N . LEU A 1 109 ? 12.230 -6.358 -9.736 1.00 96.25 109 LEU A N 1
ATOM 875 C CA . LEU A 1 109 ? 12.440 -4.996 -10.212 1.00 96.25 109 LEU A CA 1
ATOM 876 C C . LEU A 1 109 ? 12.123 -3.951 -9.134 1.00 96.25 109 LEU A C 1
ATOM 878 O O . LEU A 1 109 ? 12.799 -2.920 -9.060 1.00 96.25 109 LEU A O 1
ATOM 882 N N . TYR A 1 110 ? 11.122 -4.241 -8.303 1.00 97.44 110 TYR A N 1
ATOM 883 C CA . TYR A 1 110 ? 10.614 -3.370 -7.247 1.00 97.44 110 TYR A CA 1
ATOM 884 C C . TYR A 1 110 ? 10.997 -3.827 -5.838 1.00 97.44 110 TYR A C 1
ATOM 886 O O . TYR A 1 110 ? 10.673 -3.132 -4.887 1.00 97.44 110 TYR A O 1
ATOM 894 N N . TRP A 1 111 ? 11.723 -4.930 -5.659 1.00 96.31 111 TRP A N 1
ATOM 895 C CA . TRP A 1 111 ? 12.068 -5.413 -4.322 1.00 96.31 111 TRP A CA 1
ATOM 896 C C . TRP A 1 111 ? 12.856 -4.365 -3.529 1.00 96.31 111 TRP A C 1
ATOM 898 O O . TRP A 1 111 ? 13.892 -3.862 -3.982 1.00 96.31 111 TRP A O 1
ATOM 908 N N . PHE A 1 112 ? 12.379 -4.058 -2.326 1.00 95.44 112 PHE A N 1
ATOM 909 C CA . PHE A 1 112 ? 13.057 -3.183 -1.384 1.00 95.44 112 PHE A CA 1
ATOM 910 C C . PHE A 1 112 ? 13.827 -4.016 -0.361 1.00 95.44 112 PHE A C 1
ATOM 912 O O . PHE A 1 112 ? 13.292 -4.919 0.282 1.00 95.44 112 PHE A O 1
ATOM 919 N N . VAL A 1 113 ? 15.109 -3.698 -0.183 1.00 93.00 113 VAL A N 1
ATOM 920 C CA . VAL A 1 113 ? 15.934 -4.318 0.856 1.00 93.00 113 VAL A CA 1
ATOM 921 C C . VAL A 1 113 ? 15.967 -3.378 2.058 1.00 93.00 113 VAL A C 1
ATOM 923 O O . VAL A 1 113 ? 16.631 -2.341 1.986 1.00 93.00 113 VAL A O 1
ATOM 926 N N . PRO A 1 114 ? 15.283 -3.713 3.166 1.00 91.31 114 PRO A N 1
ATOM 927 C CA . PRO A 1 114 ? 15.259 -2.847 4.329 1.00 91.31 114 PRO A CA 1
ATOM 928 C C . PRO A 1 114 ? 16.654 -2.784 4.968 1.00 91.31 114 PRO A C 1
ATOM 930 O O . PRO A 1 114 ? 17.359 -3.800 5.036 1.00 91.31 114 PRO A O 1
ATOM 933 N N . PRO A 1 115 ? 17.077 -1.608 5.458 1.00 93.19 115 PRO A N 1
ATOM 934 C CA . PRO A 1 115 ? 18.357 -1.475 6.133 1.00 93.19 115 PRO A CA 1
ATOM 935 C C . PRO A 1 115 ? 18.357 -2.257 7.452 1.00 93.19 115 PRO A C 1
ATOM 937 O O . PRO A 1 115 ? 17.435 -2.157 8.256 1.00 93.19 115 PRO A O 1
ATOM 940 N N . ASN A 1 116 ? 19.441 -2.985 7.728 1.00 91.31 116 ASN A N 1
ATOM 941 C CA . ASN A 1 116 ? 19.653 -3.641 9.024 1.00 91.31 116 ASN A CA 1
ATOM 942 C C . ASN A 1 116 ? 20.277 -2.668 10.045 1.00 91.31 116 ASN A C 1
ATOM 944 O O . ASN A 1 116 ? 21.340 -2.926 10.610 1.00 91.31 116 ASN A O 1
ATOM 948 N N . SER A 1 117 ? 19.676 -1.489 10.190 1.00 93.62 117 SER A N 1
ATOM 949 C CA . SER A 1 117 ? 20.145 -0.420 11.069 1.00 93.62 117 SER A CA 1
ATOM 950 C C . SER A 1 117 ? 18.993 0.510 11.418 1.00 93.62 117 SER A C 1
ATOM 952 O O . SER A 1 117 ? 18.122 0.761 10.592 1.00 93.62 117 SER A O 1
ATOM 954 N N . THR A 1 118 ? 19.023 1.063 12.625 1.00 92.56 118 THR A N 1
ATOM 955 C CA . THR A 1 118 ? 18.134 2.153 13.049 1.00 92.56 118 THR A CA 1
ATOM 956 C C . THR A 1 118 ? 18.837 3.511 13.019 1.00 92.56 118 THR A C 1
ATOM 958 O O . THR A 1 118 ? 18.295 4.486 13.535 1.00 92.56 118 THR A O 1
ATOM 961 N N . ASP A 1 119 ? 20.062 3.576 12.486 1.00 95.56 119 ASP A N 1
ATOM 962 C CA . ASP A 1 119 ? 20.795 4.829 12.313 1.00 95.56 119 ASP A CA 1
ATOM 963 C C . ASP A 1 119 ? 20.055 5.744 11.320 1.00 95.56 119 ASP A C 1
ATOM 965 O O . ASP A 1 119 ? 19.808 5.320 10.187 1.00 95.56 119 ASP A O 1
ATOM 969 N N . PRO A 1 120 ? 19.722 6.993 11.695 1.00 94.69 120 PRO A N 1
ATOM 970 C CA . PRO A 1 120 ? 18.944 7.877 10.834 1.00 94.69 120 PRO A CA 1
ATOM 971 C C . PRO A 1 120 ? 19.575 8.160 9.467 1.00 94.69 120 PRO A C 1
ATOM 973 O O . PRO A 1 120 ? 18.840 8.337 8.501 1.00 94.69 120 PRO A O 1
ATOM 976 N N . GLY A 1 121 ? 20.909 8.188 9.362 1.00 94.75 121 GLY A N 1
ATOM 977 C CA . GLY A 1 121 ? 21.585 8.379 8.078 1.00 94.75 121 GLY A CA 1
ATOM 978 C C . GLY A 1 121 ? 21.396 7.184 7.156 1.00 94.75 121 GLY A C 1
ATOM 979 O O . GLY A 1 121 ? 21.046 7.354 5.994 1.00 94.75 121 GLY A O 1
ATOM 980 N N . VAL A 1 122 ? 21.518 5.970 7.697 1.00 96.75 122 VAL A N 1
ATOM 981 C CA . VAL A 1 122 ? 21.268 4.741 6.930 1.00 96.75 122 VAL A CA 1
ATOM 982 C C . VAL A 1 122 ? 19.806 4.646 6.471 1.00 96.75 122 VAL A C 1
ATOM 984 O O . VAL A 1 122 ? 19.544 4.210 5.351 1.00 96.75 122 VAL A O 1
ATOM 987 N N . LEU A 1 123 ? 18.848 5.059 7.309 1.00 96.75 123 LEU A N 1
ATOM 988 C CA . LEU A 1 123 ? 17.424 5.075 6.950 1.00 96.75 123 LEU A CA 1
ATOM 989 C C . LEU A 1 123 ? 17.115 6.098 5.844 1.00 96.75 123 LEU A C 1
ATOM 991 O O . LEU A 1 123 ? 16.361 5.792 4.920 1.00 96.75 123 LEU A O 1
ATOM 995 N N . GLU A 1 124 ? 17.713 7.290 5.907 1.00 94.38 124 GLU A N 1
ATOM 996 C CA . GLU A 1 124 ? 17.584 8.312 4.860 1.00 94.38 124 GLU A CA 1
ATOM 997 C C . GLU A 1 124 ? 18.193 7.857 3.533 1.00 94.38 124 GLU A C 1
ATOM 999 O O . GLU A 1 124 ? 17.552 8.014 2.492 1.00 94.38 124 GLU A O 1
ATOM 1004 N N . ASP A 1 125 ? 19.386 7.258 3.566 1.00 95.62 125 ASP A N 1
ATOM 1005 C CA . ASP A 1 125 ? 20.048 6.717 2.377 1.00 95.62 125 ASP A CA 1
ATOM 1006 C C . ASP A 1 125 ? 19.197 5.612 1.731 1.00 95.62 125 ASP A C 1
ATOM 1008 O O . ASP A 1 125 ? 19.017 5.596 0.510 1.00 95.62 125 ASP A O 1
ATOM 1012 N N . ALA A 1 126 ? 18.609 4.721 2.541 1.00 96.75 126 ALA A N 1
ATOM 1013 C CA . ALA A 1 126 ? 17.700 3.681 2.061 1.00 96.75 126 ALA A CA 1
ATOM 1014 C C . ALA A 1 126 ? 16.434 4.275 1.421 1.00 96.75 126 ALA A C 1
ATOM 1016 O O . ALA A 1 126 ? 16.065 3.891 0.309 1.00 96.75 126 ALA A O 1
ATOM 1017 N N . GLY A 1 127 ? 15.803 5.253 2.080 1.00 95.44 127 GLY A N 1
ATOM 1018 C CA . GLY A 1 127 ? 14.632 5.948 1.548 1.00 95.44 127 GLY A CA 1
ATOM 1019 C C . GLY A 1 127 ? 14.935 6.728 0.264 1.00 95.44 127 GLY A C 1
ATOM 1020 O O . GLY A 1 127 ? 14.104 6.758 -0.644 1.00 95.44 127 GLY A O 1
ATOM 1021 N N . ALA A 1 128 ? 16.125 7.328 0.147 1.00 94.94 128 ALA A N 1
ATOM 1022 C CA . ALA A 1 128 ? 16.570 8.032 -1.054 1.00 94.94 128 ALA A CA 1
ATOM 1023 C C . ALA A 1 128 ? 16.832 7.075 -2.226 1.00 94.94 128 ALA A C 1
ATOM 1025 O O . ALA A 1 128 ? 16.373 7.341 -3.337 1.00 94.94 128 ALA A O 1
ATOM 1026 N N . ALA A 1 129 ? 17.504 5.947 -1.977 1.00 96.81 129 ALA A N 1
ATOM 1027 C CA . ALA A 1 129 ? 17.711 4.905 -2.981 1.00 96.81 129 ALA A CA 1
ATOM 1028 C C . ALA A 1 129 ? 16.378 4.321 -3.478 1.00 96.81 129 ALA A C 1
ATOM 1030 O O . ALA A 1 129 ? 16.199 4.106 -4.676 1.00 96.81 129 ALA A O 1
ATOM 1031 N N . ARG A 1 130 ? 15.413 4.127 -2.570 1.00 97.25 130 ARG A N 1
ATOM 1032 C CA . ARG A 1 130 ? 14.061 3.675 -2.908 1.00 97.25 130 ARG A CA 1
ATOM 1033 C C . ARG A 1 130 ? 13.298 4.690 -3.763 1.00 97.25 130 ARG A C 1
ATOM 1035 O O . ARG A 1 130 ? 12.745 4.305 -4.790 1.00 97.25 130 ARG A O 1
ATOM 1042 N N . ARG A 1 131 ? 13.333 5.987 -3.428 1.00 96.19 131 ARG A N 1
ATOM 1043 C CA . ARG A 1 131 ? 12.728 7.035 -4.278 1.00 96.19 131 ARG A CA 1
ATOM 1044 C C . ARG A 1 131 ? 13.350 7.086 -5.668 1.00 96.19 131 ARG A C 1
ATOM 1046 O O . ARG A 1 131 ? 12.616 7.217 -6.644 1.00 96.19 131 ARG A O 1
ATOM 1053 N N . GLU A 1 132 ? 14.678 6.974 -5.769 1.00 97.50 132 GLU A N 1
ATOM 1054 C CA . GLU A 1 132 ? 15.367 6.923 -7.067 1.00 97.50 132 GLU A CA 1
ATOM 1055 C C . GLU A 1 132 ? 14.890 5.731 -7.896 1.00 97.50 132 GLU A C 1
ATOM 1057 O O . GLU A 1 132 ? 14.554 5.909 -9.064 1.00 97.50 132 GLU A O 1
ATOM 1062 N N . GLN A 1 133 ? 14.788 4.548 -7.284 1.00 97.94 133 GLN A N 1
ATOM 1063 C CA . GLN A 1 133 ? 14.271 3.351 -7.941 1.00 97.94 133 GLN A CA 1
ATOM 1064 C C . GLN A 1 133 ? 12.856 3.565 -8.485 1.00 97.94 133 GLN A C 1
ATOM 1066 O O . GLN A 1 133 ? 12.637 3.334 -9.672 1.00 97.94 133 GLN A O 1
ATOM 1071 N N . ILE A 1 134 ? 11.911 3.999 -7.644 1.00 97.88 134 ILE A N 1
ATOM 1072 C CA . ILE A 1 134 ? 10.507 4.174 -8.044 1.00 97.88 134 ILE A CA 1
ATOM 1073 C C . ILE A 1 134 ? 10.375 5.238 -9.138 1.00 97.88 134 ILE A C 1
ATOM 1075 O O . ILE A 1 134 ? 9.761 4.969 -10.167 1.00 97.88 134 ILE A O 1
ATOM 1079 N N . THR A 1 135 ? 11.047 6.384 -8.982 1.00 97.88 135 THR A N 1
ATOM 1080 C CA . THR A 1 135 ? 11.032 7.475 -9.976 1.00 97.88 135 THR A CA 1
ATOM 1081 C C . THR A 1 135 ? 11.622 7.032 -11.319 1.00 97.88 135 THR A C 1
ATOM 1083 O O . THR A 1 135 ? 11.110 7.376 -12.387 1.00 97.88 135 THR A O 1
ATOM 1086 N N . ASP A 1 136 ? 12.721 6.269 -11.300 1.00 98.56 136 ASP A N 1
ATOM 1087 C CA . ASP A 1 136 ? 13.320 5.742 -12.525 1.00 98.56 136 ASP A CA 1
ATOM 1088 C C . ASP A 1 136 ? 12.383 4.737 -13.206 1.00 98.56 136 ASP A C 1
ATOM 1090 O O . ASP A 1 136 ? 12.202 4.801 -14.420 1.00 98.56 136 ASP A O 1
ATOM 1094 N N . LEU A 1 137 ? 11.742 3.851 -12.441 1.00 98.56 137 LEU A N 1
ATOM 1095 C CA . LEU A 1 137 ? 10.796 2.871 -12.971 1.00 98.56 137 LEU A CA 1
ATOM 1096 C C . LEU A 1 137 ? 9.552 3.526 -13.571 1.00 98.56 137 LEU A C 1
ATOM 1098 O O . LEU A 1 137 ? 9.204 3.185 -14.699 1.00 98.56 137 LEU A O 1
ATOM 1102 N N . GLU A 1 138 ? 8.946 4.499 -12.891 1.00 98.50 138 GLU A N 1
ATOM 1103 C CA . GLU A 1 138 ? 7.816 5.281 -13.412 1.00 98.50 138 GLU A CA 1
ATOM 1104 C C . GLU A 1 138 ? 8.166 5.900 -14.774 1.00 98.50 138 GLU A C 1
ATOM 1106 O O . GLU A 1 138 ? 7.459 5.729 -15.771 1.00 98.50 138 GLU A O 1
ATOM 1111 N N . ARG A 1 139 ? 9.337 6.547 -14.856 1.00 98.19 139 ARG A N 1
ATOM 1112 C CA . ARG A 1 139 ? 9.850 7.138 -16.097 1.00 98.19 139 ARG A CA 1
ATOM 1113 C C . ARG A 1 139 ? 10.045 6.095 -17.200 1.00 98.19 139 ARG A C 1
ATOM 1115 O O . ARG A 1 139 ? 9.793 6.395 -18.368 1.00 98.19 139 ARG A O 1
ATOM 1122 N N . LEU A 1 140 ? 10.536 4.901 -16.867 1.00 98.50 140 LEU A N 1
ATOM 1123 C CA . LEU A 1 140 ? 10.747 3.832 -17.844 1.00 98.50 140 LEU A CA 1
ATOM 1124 C C . LEU A 1 140 ? 9.425 3.250 -18.351 1.00 98.50 140 LEU A C 1
ATOM 1126 O O . LEU A 1 140 ? 9.309 3.032 -19.554 1.00 98.50 140 LEU A O 1
ATOM 1130 N N . TRP A 1 141 ? 8.428 3.044 -17.489 1.00 98.31 141 TRP A N 1
ATOM 1131 C CA . TRP A 1 141 ? 7.096 2.593 -17.911 1.00 98.31 141 TRP A CA 1
ATOM 1132 C C . TRP A 1 141 ? 6.392 3.639 -18.769 1.00 98.31 141 TRP A C 1
ATOM 1134 O O . TRP A 1 141 ? 5.882 3.303 -19.835 1.00 98.31 141 TRP A O 1
ATOM 1144 N N . LYS A 1 142 ? 6.505 4.921 -18.409 1.00 97.00 142 LYS A N 1
ATOM 1145 C CA . LYS A 1 142 ? 6.049 6.026 -19.258 1.00 97.00 142 LYS A CA 1
ATOM 1146 C C . LYS A 1 142 ? 6.743 6.051 -20.622 1.00 97.00 142 LYS A C 1
ATOM 1148 O O . LYS A 1 142 ? 6.114 6.324 -21.636 1.00 97.00 142 LYS A O 1
ATOM 1153 N N . HIS A 1 143 ? 8.034 5.720 -20.685 1.00 96.69 143 HIS A N 1
ATOM 1154 C CA . HIS A 1 143 ? 8.712 5.569 -21.973 1.00 96.69 143 HIS A CA 1
ATOM 1155 C C . HIS A 1 143 ? 8.135 4.409 -22.803 1.00 96.69 143 HIS A C 1
ATOM 1157 O O . HIS A 1 143 ? 8.008 4.548 -24.019 1.00 96.69 143 HIS A O 1
ATOM 1163 N N . VAL A 1 144 ? 7.776 3.281 -22.175 1.00 97.06 144 VAL A N 1
ATOM 1164 C CA . VAL A 1 144 ? 7.107 2.166 -22.869 1.00 97.06 144 VAL A CA 1
ATOM 1165 C C . VAL A 1 144 ? 5.738 2.601 -23.403 1.00 97.06 144 VAL A C 1
ATOM 1167 O O . VAL A 1 144 ? 5.440 2.310 -24.558 1.00 97.06 144 VAL A O 1
ATOM 1170 N N . GLU A 1 145 ? 4.957 3.338 -22.613 1.00 95.88 145 GLU A N 1
ATOM 1171 C CA . GLU A 1 145 ? 3.673 3.931 -23.019 1.00 95.88 145 GLU A CA 1
ATOM 1172 C C . GLU A 1 145 ? 3.837 4.848 -24.247 1.00 95.88 145 GLU A C 1
ATOM 1174 O O . GLU A 1 145 ? 3.170 4.665 -25.265 1.00 95.88 145 GLU A O 1
ATOM 1179 N N . ASP A 1 146 ? 4.783 5.790 -24.187 1.00 94.62 146 ASP A N 1
ATOM 1180 C CA . ASP A 1 146 ? 4.939 6.843 -25.197 1.00 94.62 146 ASP A CA 1
ATOM 1181 C C . ASP A 1 146 ? 5.646 6.365 -26.480 1.00 94.62 146 ASP A C 1
ATOM 1183 O O . ASP A 1 146 ? 5.382 6.863 -27.576 1.00 94.62 146 ASP A O 1
ATOM 1187 N N . SER A 1 147 ? 6.625 5.463 -26.351 1.00 93.88 147 SER A N 1
ATOM 1188 C CA . SER A 1 147 ? 7.589 5.123 -27.418 1.00 93.88 147 SER A CA 1
ATOM 1189 C C . SER A 1 147 ? 7.718 3.622 -27.694 1.00 93.88 147 SER A C 1
ATOM 1191 O O . SER A 1 147 ? 8.401 3.223 -28.645 1.00 93.88 147 SER A O 1
ATOM 1193 N N . GLY A 1 148 ? 7.078 2.774 -26.888 1.00 93.25 148 GLY A N 1
ATOM 1194 C CA . GLY A 1 148 ? 7.230 1.325 -26.944 1.00 93.25 148 GLY A CA 1
ATOM 1195 C C . GLY A 1 148 ? 8.632 0.837 -26.558 1.00 93.25 148 GLY A C 1
ATOM 1196 O O . GLY A 1 148 ? 9.530 1.581 -26.175 1.00 93.25 148 GLY A O 1
ATOM 1197 N N . VAL A 1 149 ? 8.853 -0.470 -26.704 1.00 93.44 149 VAL A N 1
ATOM 1198 C CA . VAL A 1 149 ? 10.114 -1.144 -26.319 1.00 93.44 149 VAL A CA 1
ATOM 1199 C C . VAL A 1 149 ? 11.256 -1.012 -27.337 1.00 93.44 149 VAL A C 1
ATOM 1201 O O . VAL A 1 149 ? 12.408 -1.371 -27.056 1.00 93.44 149 VAL A O 1
ATOM 1204 N N . SER A 1 150 ? 10.938 -0.535 -28.542 1.00 89.62 150 SER A N 1
ATOM 1205 C CA . SER A 1 150 ? 11.879 -0.383 -29.661 1.00 89.62 150 SER A CA 1
ATOM 1206 C C . SER A 1 150 ? 12.253 1.075 -29.947 1.00 89.62 150 SER A C 1
ATOM 1208 O O . SER A 1 150 ? 12.926 1.327 -30.945 1.00 89.62 150 SER A O 1
ATOM 1210 N N . GLY A 1 151 ? 11.834 2.019 -29.095 1.00 79.50 151 GLY A N 1
ATOM 1211 C CA . GLY A 1 151 ? 12.195 3.430 -29.215 1.00 79.50 151 GLY A CA 1
ATOM 1212 C C . GLY A 1 151 ? 13.714 3.655 -29.187 1.00 79.50 151 GLY A C 1
ATOM 1213 O O . GLY A 1 151 ? 14.434 3.049 -28.388 1.00 79.50 151 GLY A O 1
ATOM 1214 N N . ASP A 1 152 ? 14.195 4.526 -30.078 1.00 77.56 152 ASP A N 1
ATOM 1215 C CA . ASP A 1 152 ? 15.592 4.965 -30.175 1.00 77.56 152 ASP A CA 1
ATOM 1216 C C . ASP A 1 152 ? 15.656 6.495 -29.973 1.00 77.56 152 ASP A C 1
ATOM 1218 O O . ASP A 1 152 ? 14.898 7.213 -30.633 1.00 77.56 152 ASP A O 1
ATOM 1222 N N . PRO A 1 153 ? 16.520 7.027 -29.084 1.00 84.31 153 PRO A N 1
ATOM 1223 C CA . PRO A 1 153 ? 17.429 6.309 -28.191 1.00 84.31 153 PRO A CA 1
ATOM 1224 C C . PRO A 1 153 ? 16.712 5.560 -27.069 1.00 84.31 153 PRO A C 1
ATOM 1226 O O . PRO A 1 153 ? 15.721 6.034 -26.517 1.00 84.31 153 PRO A O 1
ATOM 1229 N N . SER A 1 154 ? 17.273 4.409 -26.685 1.00 90.69 154 SER A N 1
ATOM 1230 C CA . SER A 1 154 ? 16.859 3.719 -25.460 1.00 90.69 154 SER A CA 1
ATOM 1231 C C . SER A 1 154 ? 17.022 4.637 -24.240 1.00 90.69 154 SER A C 1
ATOM 1233 O O . SER A 1 154 ? 18.017 5.368 -24.152 1.00 90.69 154 SER A O 1
ATOM 1235 N N . PRO A 1 155 ? 16.091 4.587 -23.273 1.00 94.69 155 PRO A N 1
ATOM 1236 C CA . PRO A 1 155 ? 16.153 5.434 -22.098 1.00 94.69 155 PRO A CA 1
ATOM 1237 C C . PRO A 1 155 ? 17.384 5.067 -21.252 1.00 94.69 155 PRO A C 1
ATOM 1239 O O . PRO A 1 155 ? 17.656 3.884 -21.023 1.00 94.69 155 PRO A O 1
ATOM 1242 N N . PRO A 1 156 ? 18.148 6.059 -20.763 1.00 95.38 156 PRO A N 1
ATOM 1243 C CA . PRO A 1 156 ? 19.337 5.793 -19.965 1.00 95.38 156 PRO A CA 1
ATOM 1244 C C . PRO A 1 156 ? 18.925 5.298 -18.576 1.00 95.38 156 PRO A C 1
ATOM 1246 O O . PRO A 1 156 ? 18.480 6.090 -17.750 1.00 95.38 156 PRO A O 1
ATOM 1249 N N . SER A 1 157 ? 19.038 3.995 -18.324 1.00 97.62 157 SER A N 1
ATOM 1250 C CA . SER A 1 157 ? 18.892 3.385 -16.998 1.00 97.62 157 SER A CA 1
ATOM 1251 C C . SER A 1 157 ? 19.496 1.981 -16.985 1.00 97.62 157 SER A C 1
ATOM 1253 O O . SER A 1 157 ? 19.431 1.251 -17.975 1.00 97.62 157 SER A O 1
ATOM 1255 N N . GLN A 1 158 ? 20.040 1.575 -15.838 1.00 97.06 158 GLN A N 1
ATOM 1256 C CA . GLN A 1 158 ? 20.473 0.195 -15.606 1.00 97.06 158 GLN A CA 1
ATOM 1257 C C . GLN A 1 158 ? 19.288 -0.784 -15.500 1.00 97.06 158 GLN A C 1
ATOM 1259 O O . GLN A 1 158 ? 19.469 -1.978 -15.728 1.00 97.06 158 GLN A O 1
ATOM 1264 N N . ARG A 1 159 ? 18.077 -0.287 -15.206 1.00 97.62 159 ARG A N 1
ATOM 1265 C CA . ARG A 1 159 ? 16.836 -1.071 -15.083 1.00 97.62 159 ARG A CA 1
ATOM 1266 C C . ARG A 1 159 ? 16.134 -1.293 -16.425 1.00 97.62 159 ARG A C 1
ATOM 1268 O O . ARG A 1 159 ? 15.310 -2.200 -16.540 1.00 97.62 159 ARG A O 1
ATOM 1275 N N . TRP A 1 160 ? 16.492 -0.526 -17.462 1.00 98.00 160 TRP A N 1
ATOM 1276 C CA . TRP A 1 160 ? 15.861 -0.614 -18.784 1.00 98.00 160 TRP A CA 1
ATOM 1277 C C . TRP A 1 160 ? 15.846 -2.029 -19.386 1.00 98.00 160 TRP A C 1
ATOM 1279 O O . TRP A 1 160 ? 14.792 -2.433 -19.869 1.00 98.00 160 TRP A O 1
ATOM 1289 N N . PRO A 1 161 ? 16.930 -2.833 -19.342 1.00 97.50 161 PRO A N 1
ATOM 1290 C CA . PRO A 1 161 ? 16.889 -4.190 -19.886 1.00 97.50 161 PRO A CA 1
ATOM 1291 C C . PRO A 1 161 ? 15.815 -5.079 -19.240 1.00 97.50 161 PRO A C 1
ATOM 1293 O O . PRO A 1 161 ? 15.190 -5.878 -19.937 1.00 97.50 161 PRO A O 1
ATOM 1296 N N . ALA A 1 162 ? 15.583 -4.928 -17.930 1.00 98.00 162 ALA A N 1
ATOM 1297 C CA . ALA A 1 162 ? 14.548 -5.664 -17.208 1.00 98.00 162 ALA A CA 1
ATOM 1298 C C . ALA A 1 162 ? 13.145 -5.162 -17.580 1.00 98.00 162 ALA A C 1
ATOM 1300 O O . ALA A 1 162 ? 12.316 -5.970 -17.992 1.00 98.00 162 ALA A O 1
ATOM 1301 N N . VAL A 1 163 ? 12.913 -3.842 -17.545 1.00 98.38 163 VAL A N 1
ATOM 1302 C CA . VAL A 1 163 ? 11.637 -3.229 -17.970 1.00 98.38 163 VAL A CA 1
ATOM 1303 C C . VAL A 1 163 ? 11.285 -3.638 -19.399 1.00 98.38 163 VAL A C 1
ATOM 1305 O O . VAL A 1 163 ? 10.195 -4.141 -19.650 1.00 98.38 163 VAL A O 1
ATOM 1308 N N . LYS A 1 164 ? 12.237 -3.519 -20.331 1.00 97.88 164 LYS A N 1
ATOM 1309 C CA . LYS A 1 164 ? 12.061 -3.898 -21.736 1.00 97.88 164 LYS A CA 1
ATOM 1310 C C . LYS A 1 164 ? 11.659 -5.364 -21.895 1.00 97.88 164 LYS A C 1
ATOM 1312 O O . LYS A 1 164 ? 10.787 -5.674 -22.703 1.00 97.88 164 LYS A O 1
ATOM 1317 N N . LYS A 1 165 ? 12.301 -6.267 -21.146 1.00 97.62 165 LYS A N 1
ATOM 1318 C CA . LYS A 1 165 ? 11.980 -7.699 -21.170 1.00 97.62 165 LYS A CA 1
ATOM 1319 C C . LYS A 1 165 ? 10.552 -7.951 -20.685 1.00 97.62 165 LYS A C 1
ATOM 1321 O O . LYS A 1 165 ? 9.825 -8.683 -21.349 1.00 97.62 165 LYS A O 1
ATOM 1326 N N . ILE A 1 166 ? 10.161 -7.353 -19.559 1.00 98.12 166 ILE A N 1
ATOM 1327 C CA . ILE A 1 166 ? 8.813 -7.510 -18.995 1.00 98.12 166 ILE A CA 1
ATOM 1328 C C . ILE A 1 166 ? 7.773 -6.946 -19.965 1.00 98.12 166 ILE A C 1
ATOM 1330 O O . ILE A 1 166 ? 6.816 -7.637 -20.300 1.00 98.12 166 ILE A O 1
ATOM 1334 N N . ALA A 1 167 ? 8.001 -5.739 -20.486 1.00 98.06 167 ALA A N 1
ATOM 1335 C CA . ALA A 1 167 ? 7.108 -5.107 -21.446 1.00 98.06 167 ALA A CA 1
ATOM 1336 C C . ALA A 1 167 ? 6.901 -5.971 -22.700 1.00 98.06 167 ALA A C 1
ATOM 1338 O O . ALA A 1 167 ? 5.763 -6.199 -23.098 1.00 98.06 167 ALA A O 1
ATOM 1339 N N . GLN A 1 168 ? 7.973 -6.531 -23.274 1.00 97.50 168 GLN A N 1
ATOM 1340 C CA . GLN A 1 168 ? 7.856 -7.430 -24.426 1.00 97.50 168 GLN A CA 1
ATOM 1341 C C . GLN A 1 168 ? 7.006 -8.669 -24.103 1.00 97.50 168 GLN A C 1
ATOM 1343 O O . GLN A 1 168 ? 6.138 -9.023 -24.891 1.00 97.50 168 GLN A O 1
ATOM 1348 N N . LEU A 1 169 ? 7.205 -9.290 -22.935 1.00 96.88 169 LEU A N 1
ATOM 1349 C CA . LEU A 1 169 ? 6.425 -10.463 -22.521 1.00 96.88 169 LEU A CA 1
ATOM 1350 C C . LEU A 1 169 ? 4.931 -10.158 -22.384 1.00 96.88 169 LEU A C 1
ATOM 1352 O O . LEU A 1 169 ? 4.104 -10.992 -22.747 1.00 96.88 169 LEU A O 1
ATOM 1356 N N . VAL A 1 170 ? 4.576 -8.976 -21.876 1.00 97.75 170 VAL A N 1
ATOM 1357 C CA . VAL A 1 170 ? 3.173 -8.552 -21.789 1.00 97.75 170 VAL A CA 1
ATOM 1358 C C . VAL A 1 170 ? 2.613 -8.269 -23.186 1.00 97.75 170 VAL A C 1
ATOM 1360 O O . VAL A 1 170 ? 1.545 -8.776 -23.521 1.00 97.75 170 VAL A O 1
ATOM 1363 N N . MET A 1 171 ? 3.349 -7.540 -24.030 1.00 96.81 171 MET A N 1
ATOM 1364 C CA . MET A 1 171 ? 2.934 -7.197 -25.401 1.00 96.81 171 MET A CA 1
ATOM 1365 C C . MET A 1 171 ? 2.795 -8.416 -26.327 1.00 96.81 171 MET A C 1
ATOM 1367 O O . MET A 1 171 ? 2.011 -8.381 -27.272 1.00 96.81 171 MET A O 1
ATOM 1371 N N . ASP A 1 172 ? 3.525 -9.503 -26.064 1.00 97.38 172 ASP A N 1
ATOM 1372 C CA . ASP A 1 172 ? 3.408 -10.757 -26.822 1.00 97.38 172 ASP A CA 1
ATOM 1373 C C . ASP A 1 172 ? 2.060 -11.467 -26.579 1.00 97.38 172 ASP A C 1
ATOM 1375 O O . ASP A 1 172 ? 1.655 -12.327 -27.366 1.00 97.38 172 ASP A O 1
ATOM 1379 N N . VAL A 1 173 ? 1.359 -11.118 -25.494 1.00 97.94 173 VAL A N 1
ATOM 1380 C CA . VAL A 1 173 ? 0.113 -11.768 -25.056 1.00 97.94 173 VAL A CA 1
ATOM 1381 C C . VAL A 1 173 ? -1.087 -10.818 -25.103 1.00 97.94 173 VAL A C 1
ATOM 1383 O O . VAL A 1 173 ? -2.205 -11.260 -25.377 1.00 97.94 173 VAL A O 1
ATOM 1386 N N . TYR A 1 174 ? -0.871 -9.528 -24.850 1.00 97.44 174 TYR A N 1
ATOM 1387 C CA . TYR A 1 174 ? -1.915 -8.516 -24.705 1.00 97.44 174 TYR A CA 1
ATOM 1388 C C . TYR A 1 174 ? -1.727 -7.384 -25.719 1.00 97.44 174 TYR A C 1
ATOM 1390 O O . TYR A 1 174 ? -0.635 -6.845 -25.872 1.00 97.44 174 TYR A O 1
ATOM 1398 N N . SER A 1 175 ? -2.809 -7.010 -26.409 1.00 93.69 175 SER A N 1
ATOM 1399 C CA . SER A 1 175 ? -2.800 -5.935 -27.413 1.00 93.69 175 SER A CA 1
ATOM 1400 C C . SER A 1 175 ? -2.955 -4.537 -26.819 1.00 93.69 175 SER A C 1
ATOM 1402 O O . SER A 1 175 ? -2.509 -3.568 -27.424 1.00 93.69 175 SER A O 1
ATOM 1404 N N . GLU A 1 176 ? -3.609 -4.437 -25.664 1.00 94.94 176 GLU A N 1
ATOM 1405 C CA . GLU A 1 176 ? -3.829 -3.197 -24.925 1.00 94.94 176 GLU A CA 1
ATOM 1406 C C . GLU A 1 176 ? -3.275 -3.392 -23.517 1.00 94.94 176 GLU A C 1
ATOM 1408 O O . GLU A 1 176 ? -3.627 -4.353 -22.824 1.00 94.94 176 GLU A O 1
ATOM 1413 N N . VAL A 1 177 ? -2.362 -2.507 -23.132 1.00 97.38 177 VAL A N 1
ATOM 1414 C CA . VAL A 1 177 ? -1.664 -2.548 -21.852 1.00 97.38 177 VAL A CA 1
ATOM 1415 C C . VAL A 1 177 ? -1.674 -1.141 -21.289 1.00 97.38 177 VAL A C 1
ATOM 1417 O O . VAL A 1 177 ? -1.291 -0.207 -21.986 1.00 97.38 177 VAL A O 1
ATOM 1420 N N . ASP A 1 178 ? -2.119 -1.011 -20.051 1.00 97.25 178 ASP A N 1
ATOM 1421 C CA . ASP A 1 178 ? -1.988 0.201 -19.261 1.00 97.25 178 ASP A CA 1
ATOM 1422 C C . ASP A 1 178 ? -0.657 0.082 -18.508 1.00 97.25 178 ASP A C 1
ATOM 1424 O O . ASP A 1 178 ? -0.479 -0.814 -17.682 1.00 97.25 178 ASP A O 1
ATOM 1428 N N . TRP A 1 179 ? 0.337 0.903 -18.851 1.00 97.88 179 TRP A N 1
ATOM 1429 C CA . TRP A 1 179 ? 1.653 0.809 -18.209 1.00 97.88 179 TRP A CA 1
ATOM 1430 C C . TRP A 1 179 ? 1.707 1.573 -16.889 1.00 97.88 179 TRP A C 1
ATOM 1432 O O . TRP A 1 179 ? 2.614 1.332 -16.090 1.00 97.88 179 TRP A O 1
ATOM 1442 N N . THR A 1 180 ? 0.721 2.438 -16.638 1.00 97.25 180 THR A N 1
ATOM 1443 C CA . THR A 1 180 ? 0.554 3.121 -15.355 1.00 97.25 180 THR A CA 1
ATOM 1444 C C . THR A 1 180 ? 0.134 2.106 -14.296 1.00 97.25 180 THR A C 1
ATOM 1446 O O . THR A 1 180 ? 0.831 1.964 -13.297 1.00 97.25 180 THR A O 1
ATOM 1449 N N . ILE A 1 181 ? -0.875 1.268 -14.565 1.00 97.06 181 ILE A N 1
ATOM 1450 C CA . ILE A 1 181 ? -1.266 0.210 -13.616 1.00 97.06 181 ILE A CA 1
ATOM 1451 C C . ILE A 1 181 ? -0.171 -0.858 -13.438 1.00 97.06 181 ILE A C 1
ATOM 1453 O O . ILE A 1 181 ? -0.052 -1.454 -12.371 1.00 97.06 181 ILE A O 1
ATOM 1457 N N . VAL A 1 182 ? 0.672 -1.099 -14.453 1.00 98.25 182 VAL A N 1
ATOM 1458 C CA . VAL A 1 182 ? 1.863 -1.964 -14.313 1.00 98.25 182 VAL A CA 1
ATOM 1459 C C . VAL A 1 182 ? 2.877 -1.351 -13.344 1.00 98.25 182 VAL A C 1
ATOM 1461 O O . VAL A 1 182 ? 3.499 -2.080 -12.567 1.00 98.25 182 VAL A O 1
ATOM 1464 N N . HIS A 1 183 ? 3.061 -0.030 -13.392 1.00 98.19 183 HIS A N 1
ATOM 1465 C CA . HIS A 1 183 ? 3.898 0.677 -12.432 1.00 98.19 183 HIS A CA 1
ATOM 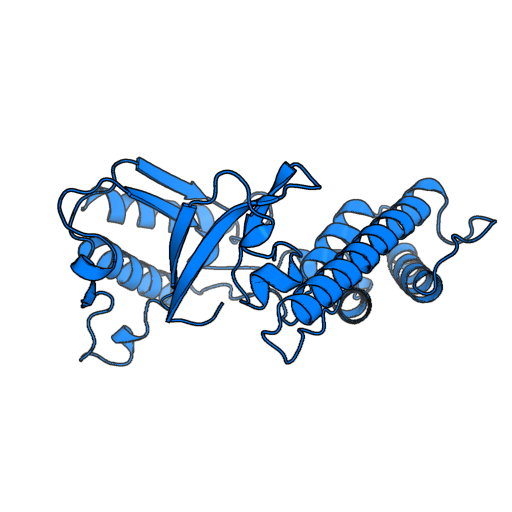1466 C C . HIS A 1 183 ? 3.309 0.602 -11.020 1.00 98.19 183 HIS A C 1
ATOM 1468 O O . HIS A 1 183 ? 4.022 0.182 -10.109 1.00 98.19 183 HIS A O 1
ATOM 1474 N N . ASP A 1 184 ? 2.016 0.888 -10.865 1.00 96.69 184 ASP A N 1
ATOM 1475 C CA . ASP A 1 184 ? 1.313 0.853 -9.577 1.00 96.69 184 ASP A CA 1
ATOM 1476 C C . ASP A 1 184 ? 1.356 -0.546 -8.940 1.00 96.69 184 ASP A C 1
ATOM 1478 O O . ASP A 1 184 ? 1.692 -0.686 -7.765 1.00 96.69 184 ASP A O 1
ATOM 1482 N N . ALA A 1 185 ? 1.141 -1.599 -9.738 1.00 96.81 185 ALA A N 1
ATOM 1483 C CA . ALA A 1 185 ? 1.305 -2.996 -9.321 1.00 96.81 185 ALA A CA 1
ATOM 1484 C C . ALA A 1 185 ? 2.740 -3.327 -8.880 1.00 96.81 185 ALA A C 1
ATOM 1486 O O . ALA A 1 185 ? 2.975 -4.224 -8.076 1.00 96.81 185 ALA A O 1
ATOM 1487 N N . GLY A 1 186 ? 3.728 -2.643 -9.455 1.00 97.31 186 GLY A N 1
ATOM 1488 C CA . GLY A 1 186 ? 5.118 -2.761 -9.042 1.00 97.31 18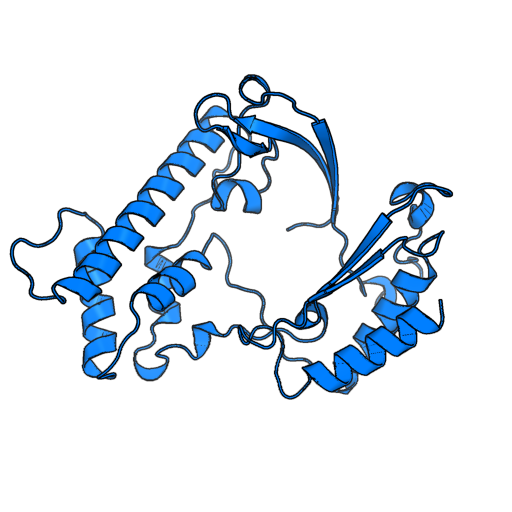6 GLY A CA 1
ATOM 1489 C C . GLY A 1 186 ? 5.369 -2.076 -7.704 1.00 97.31 186 GLY A C 1
ATOM 1490 O O . GLY A 1 186 ? 6.058 -2.632 -6.854 1.00 97.31 186 GLY A O 1
ATOM 1491 N N . CYS A 1 187 ? 4.782 -0.898 -7.495 1.00 96.25 187 CYS A N 1
ATOM 1492 C CA . CYS A 1 187 ? 4.919 -0.126 -6.262 1.00 96.25 187 CYS A CA 1
ATOM 1493 C C . CYS A 1 187 ? 4.399 -0.866 -5.024 1.00 96.25 187 CYS A C 1
ATOM 1495 O O . CYS A 1 187 ? 4.882 -0.594 -3.929 1.00 96.25 187 CYS A O 1
ATOM 1497 N N . THR A 1 188 ? 3.506 -1.847 -5.185 1.00 94.19 188 THR A N 1
ATOM 1498 C CA . THR A 1 188 ? 3.043 -2.684 -4.067 1.00 94.19 188 THR A CA 1
ATOM 1499 C C . THR A 1 188 ? 4.068 -3.707 -3.586 1.00 94.19 188 THR A C 1
ATOM 1501 O O . THR A 1 188 ? 3.881 -4.309 -2.532 1.00 94.19 188 THR A O 1
ATOM 1504 N N . TRP A 1 189 ? 5.145 -3.935 -4.343 1.00 94.50 189 TRP A N 1
ATOM 1505 C CA . TRP A 1 189 ? 6.270 -4.741 -3.889 1.00 94.50 189 TRP A CA 1
ATOM 1506 C C . TRP A 1 189 ? 7.228 -3.894 -3.059 1.00 94.50 189 TRP A C 1
ATOM 1508 O O . TRP A 1 189 ? 7.887 -2.986 -3.573 1.00 94.50 189 TRP A O 1
ATOM 1518 N N . ASP A 1 190 ? 7.372 -4.251 -1.787 1.00 89.38 190 ASP A N 1
ATOM 1519 C CA . ASP A 1 190 ? 8.412 -3.738 -0.905 1.00 89.38 190 ASP A CA 1
ATOM 1520 C C . ASP A 1 190 ? 9.378 -4.862 -0.488 1.00 89.38 190 ASP A C 1
ATOM 1522 O O . ASP A 1 190 ? 10.067 -5.438 -1.333 1.00 89.38 190 ASP A O 1
ATOM 1526 N N . ASN A 1 191 ? 9.479 -5.158 0.806 1.00 90.25 191 ASN A N 1
ATOM 1527 C CA . ASN A 1 191 ? 10.183 -6.310 1.353 1.00 90.25 191 ASN A CA 1
ATOM 1528 C C . ASN A 1 191 ? 9.248 -7.495 1.658 1.00 90.25 191 ASN A C 1
ATOM 1530 O O . ASN A 1 191 ? 9.689 -8.494 2.237 1.00 90.25 191 ASN A O 1
ATOM 1534 N N . THR A 1 192 ? 7.973 -7.383 1.292 1.00 90.62 192 THR A N 1
ATOM 1535 C CA . THR A 1 192 ? 6.915 -8.378 1.464 1.00 90.62 192 THR A CA 1
ATOM 1536 C C . THR A 1 192 ? 6.044 -8.479 0.205 1.00 90.62 192 THR A C 1
ATOM 1538 O O . THR A 1 192 ? 6.143 -7.655 -0.699 1.00 90.62 192 THR A O 1
ATOM 1541 N N . ASP A 1 193 ? 5.256 -9.554 0.105 1.00 91.38 193 ASP A N 1
ATOM 1542 C CA . ASP A 1 193 ? 4.143 -9.640 -0.856 1.00 91.38 193 ASP A CA 1
ATOM 1543 C C . ASP A 1 193 ? 2.902 -8.999 -0.220 1.00 91.38 193 ASP A C 1
ATOM 1545 O O . ASP A 1 193 ? 2.786 -8.976 1.011 1.00 91.38 193 ASP A O 1
ATOM 1549 N N . LEU A 1 194 ? 1.964 -8.526 -1.040 1.00 91.44 194 LEU A N 1
ATOM 1550 C CA . LEU A 1 194 ? 0.676 -8.053 -0.545 1.00 91.44 194 LEU A CA 1
ATOM 1551 C C . LEU A 1 194 ? -0.079 -9.186 0.170 1.00 91.44 194 LEU A C 1
ATOM 1553 O O . LEU A 1 194 ? -0.079 -10.327 -0.313 1.00 91.44 194 LEU A O 1
ATOM 1557 N N . PRO A 1 195 ? -0.762 -8.886 1.290 1.00 88.94 195 PRO A N 1
ATOM 1558 C CA . PRO A 1 195 ? -1.616 -9.856 1.954 1.00 88.94 195 PRO A CA 1
ATOM 1559 C C . PRO A 1 195 ? -2.770 -10.272 1.035 1.00 88.94 195 PRO A C 1
ATOM 1561 O O . PRO A 1 195 ? -3.353 -9.462 0.317 1.00 88.94 195 PRO A O 1
ATOM 1564 N N . GLU A 1 196 ? -3.106 -11.557 1.063 1.00 92.88 196 GLU A N 1
ATOM 1565 C CA . GLU A 1 196 ? -4.223 -12.115 0.309 1.00 92.88 196 GLU A CA 1
ATOM 1566 C C . GLU A 1 196 ? -4.815 -13.293 1.077 1.00 92.88 196 GLU A C 1
ATOM 1568 O O . GLU A 1 196 ? -4.112 -14.257 1.389 1.00 92.88 196 GLU A O 1
ATOM 1573 N N . HIS A 1 197 ? -6.116 -13.218 1.348 1.00 94.81 197 HIS A N 1
ATOM 1574 C CA . HIS A 1 197 ? -6.911 -14.310 1.893 1.00 94.81 197 HIS A CA 1
ATOM 1575 C C . HIS A 1 197 ? -8.392 -14.056 1.607 1.00 94.81 197 HIS A C 1
ATOM 1577 O O . HIS A 1 197 ? -9.038 -13.246 2.273 1.00 94.81 197 HIS A O 1
ATOM 1583 N N . VAL A 1 198 ? -8.938 -14.749 0.606 1.00 96.25 198 VAL A N 1
ATOM 1584 C CA . VAL A 1 198 ? -10.378 -14.706 0.324 1.00 96.25 198 VAL A CA 1
ATOM 1585 C C . VAL A 1 198 ? -11.083 -15.654 1.288 1.00 96.25 198 VAL A C 1
ATOM 1587 O O . VAL A 1 198 ? -11.005 -16.876 1.139 1.00 96.25 198 VAL A O 1
ATOM 1590 N N . SER A 1 199 ? -11.764 -15.080 2.275 1.00 95.62 199 SER A N 1
ATOM 1591 C CA . SER A 1 199 ? -12.411 -15.819 3.357 1.00 95.62 199 SER A CA 1
ATOM 1592 C C . SER A 1 199 ? -13.635 -16.600 2.880 1.00 95.62 199 SER A C 1
ATOM 1594 O O . SER A 1 199 ? -14.490 -16.103 2.148 1.00 95.62 199 SER A O 1
ATOM 1596 N N . SER A 1 200 ? -13.778 -17.832 3.362 1.00 95.88 200 SER A N 1
ATOM 1597 C CA . SER A 1 200 ? -15.032 -18.580 3.270 1.00 95.88 200 SER A CA 1
ATOM 1598 C C . SER A 1 200 ? -16.126 -17.944 4.137 1.00 95.88 200 SER A C 1
ATOM 1600 O O . SER A 1 200 ? -15.854 -17.180 5.060 1.00 95.88 200 SER A O 1
ATOM 1602 N N . LYS A 1 201 ? -17.396 -18.311 3.908 1.00 94.56 201 LYS A N 1
ATOM 1603 C CA . LYS A 1 201 ? -18.514 -17.800 4.727 1.00 94.56 201 LYS A CA 1
ATOM 1604 C C . LYS A 1 201 ? -18.349 -18.092 6.223 1.00 94.56 201 LYS A C 1
ATOM 1606 O O . LYS A 1 201 ? -18.663 -17.231 7.032 1.00 94.56 201 LYS A O 1
ATOM 1611 N N . THR A 1 202 ? -17.818 -19.260 6.585 1.00 94.38 202 THR A N 1
ATOM 1612 C CA . THR A 1 202 ? -17.566 -19.620 7.989 1.00 94.38 202 THR A CA 1
ATOM 1613 C C . THR A 1 202 ? -16.432 -18.796 8.602 1.00 94.38 202 THR A C 1
ATOM 1615 O O . THR A 1 202 ? -16.538 -18.385 9.753 1.00 94.38 202 THR A O 1
ATOM 1618 N N . GLU A 1 203 ? -15.363 -18.518 7.849 1.00 94.69 203 GLU A N 1
ATOM 1619 C CA . GLU A 1 203 ? -14.294 -17.621 8.314 1.00 94.69 203 GLU A CA 1
ATOM 1620 C C . GLU A 1 203 ? -14.808 -16.189 8.484 1.00 94.69 203 GLU A C 1
ATOM 1622 O O . GLU A 1 203 ? -14.530 -15.565 9.503 1.00 94.69 203 GLU A O 1
ATOM 1627 N N . LEU A 1 204 ? -15.626 -15.700 7.543 1.00 95.81 204 LEU A N 1
ATOM 1628 C CA . LEU A 1 204 ? -16.266 -14.386 7.640 1.00 95.81 204 LEU A CA 1
ATOM 1629 C C . LEU A 1 204 ? -17.131 -14.254 8.895 1.00 95.81 204 LEU A C 1
ATOM 1631 O O . LEU A 1 204 ? -17.039 -13.247 9.586 1.00 95.81 204 LEU A O 1
ATOM 1635 N N . GLU A 1 205 ? -17.956 -15.257 9.205 1.00 94.94 205 GLU A N 1
ATOM 1636 C CA . GLU A 1 205 ? -18.759 -15.277 10.435 1.00 94.94 205 GLU A CA 1
ATOM 1637 C C . GLU A 1 205 ? -17.872 -15.174 11.686 1.00 94.94 205 GLU A C 1
ATOM 1639 O O . GLU A 1 205 ? -18.135 -14.340 12.552 1.00 94.94 205 GLU A O 1
ATOM 1644 N N . GLY A 1 206 ? -16.777 -15.940 11.745 1.00 92.38 206 GLY A N 1
ATOM 1645 C CA . GLY A 1 206 ? -15.821 -15.871 12.853 1.00 92.38 206 GLY A CA 1
ATOM 1646 C C . GLY A 1 206 ? -15.127 -14.509 12.975 1.00 92.38 206 GLY A C 1
ATOM 1647 O O . GLY A 1 206 ? -15.028 -13.965 14.074 1.00 92.38 206 GLY A O 1
ATOM 1648 N N . LEU A 1 207 ? -14.689 -13.922 11.858 1.00 93.56 207 LEU A N 1
ATOM 1649 C CA . LEU A 1 207 ? -14.060 -12.594 11.835 1.00 93.56 207 LEU A CA 1
ATOM 1650 C C . LEU A 1 207 ? -15.041 -11.483 12.238 1.00 93.56 207 LEU A C 1
ATOM 1652 O O . LEU A 1 207 ? -14.662 -10.544 12.937 1.00 93.56 207 LEU A O 1
ATOM 1656 N N . LEU A 1 208 ? -16.310 -11.594 11.844 1.00 95.50 208 LEU A N 1
ATOM 1657 C CA . LEU A 1 208 ? -17.367 -10.669 12.257 1.00 95.50 208 LEU A CA 1
ATOM 1658 C C . LEU A 1 208 ? -17.657 -10.765 13.760 1.00 95.50 208 LEU A C 1
ATOM 1660 O O . LEU A 1 208 ? -17.881 -9.735 14.397 1.00 95.50 208 LEU A O 1
ATOM 1664 N N . ASP A 1 209 ? -17.601 -11.963 14.345 1.00 92.88 209 ASP A N 1
ATOM 1665 C CA . ASP A 1 209 ? -17.715 -12.145 15.796 1.00 92.88 209 ASP A CA 1
ATOM 1666 C C . ASP A 1 209 ? -16.516 -11.530 16.541 1.00 92.88 209 ASP A C 1
ATOM 1668 O O . ASP A 1 209 ? -16.703 -10.836 17.545 1.00 92.88 209 ASP A O 1
ATOM 1672 N N . VAL A 1 210 ? -15.292 -11.706 16.028 1.00 91.06 210 VAL A N 1
ATOM 1673 C CA . VAL A 1 210 ? -14.085 -11.037 16.554 1.00 91.06 210 VAL A CA 1
ATOM 1674 C C . VAL A 1 210 ? -14.246 -9.521 16.510 1.00 91.06 210 VAL A C 1
ATOM 1676 O O . VAL A 1 210 ? -14.077 -8.848 17.528 1.00 91.06 210 VAL A O 1
ATOM 1679 N N . PHE A 1 211 ? -14.643 -8.978 15.359 1.00 93.12 211 PHE A N 1
ATOM 1680 C CA . PHE A 1 211 ? -14.880 -7.547 15.192 1.00 93.12 211 PHE A CA 1
ATOM 1681 C C . PHE A 1 211 ? -15.954 -7.032 16.155 1.00 93.12 211 PHE A C 1
ATOM 1683 O O . PHE A 1 211 ? -15.762 -6.002 16.803 1.00 93.12 211 PHE A O 1
ATOM 1690 N N . LYS A 1 212 ? -17.058 -7.772 16.322 1.00 92.50 212 LYS A N 1
ATOM 1691 C CA . LYS A 1 212 ? -18.105 -7.444 17.296 1.00 92.50 212 LYS A CA 1
ATOM 1692 C C . LYS A 1 212 ? -17.548 -7.345 18.710 1.00 92.50 212 LYS A C 1
ATOM 1694 O O . LYS A 1 212 ? -17.866 -6.384 19.414 1.00 92.50 212 LYS A O 1
ATOM 1699 N N . ASN A 1 213 ? -16.722 -8.302 19.122 1.00 87.69 213 ASN A N 1
ATOM 1700 C CA . ASN A 1 213 ? -16.104 -8.295 20.444 1.00 87.69 213 ASN A CA 1
ATOM 1701 C C . ASN A 1 213 ? -15.152 -7.103 20.603 1.00 87.69 213 ASN A C 1
ATOM 1703 O O . ASN A 1 213 ? -15.260 -6.374 21.587 1.00 87.69 213 ASN A O 1
ATOM 1707 N N . ALA A 1 214 ? -14.293 -6.843 19.615 1.00 86.69 214 ALA A N 1
ATOM 1708 C CA . ALA A 1 214 ? -13.366 -5.713 19.637 1.00 86.69 214 ALA A CA 1
ATOM 1709 C C . ALA A 1 214 ? -14.104 -4.368 19.756 1.00 86.69 214 ALA A C 1
ATOM 1711 O O . ALA A 1 214 ? -13.818 -3.569 20.648 1.00 86.69 214 ALA A O 1
ATOM 1712 N N . VAL A 1 215 ? -15.123 -4.154 18.918 1.00 88.38 215 VAL A N 1
ATOM 1713 C CA . VAL A 1 215 ? -15.968 -2.951 18.931 1.00 88.38 215 VAL A CA 1
ATOM 1714 C C . VAL A 1 215 ? -16.712 -2.792 20.260 1.00 88.38 215 VAL A C 1
ATOM 1716 O O . VAL A 1 215 ? -16.845 -1.664 20.744 1.00 88.38 215 VAL A O 1
ATOM 1719 N N . SER A 1 216 ? -17.162 -3.895 20.865 1.00 86.88 216 SER A N 1
ATOM 1720 C CA . SER A 1 216 ? -17.866 -3.900 22.158 1.00 86.88 216 SER A CA 1
ATOM 1721 C C . SER A 1 216 ? -16.940 -3.619 23.347 1.00 86.88 216 SER A C 1
ATOM 1723 O O . SER A 1 216 ? -17.394 -3.088 24.357 1.00 86.88 216 SER A O 1
ATOM 1725 N N . SER A 1 217 ? -15.649 -3.942 23.230 1.00 82.75 217 SER A N 1
ATOM 1726 C CA . SER A 1 217 ? -14.632 -3.686 24.263 1.00 82.75 217 SER A CA 1
ATOM 1727 C C . SER A 1 217 ? -14.114 -2.243 24.279 1.00 82.75 217 SER A C 1
ATOM 1729 O O . SER A 1 217 ? -13.464 -1.825 25.241 1.00 82.75 217 SER A O 1
ATOM 1731 N N . LEU A 1 218 ? -14.384 -1.465 23.226 1.00 84.00 218 LEU A N 1
ATOM 1732 C CA . LEU A 1 218 ? -14.037 -0.045 23.166 1.00 84.00 218 LEU A CA 1
ATOM 1733 C C . LEU A 1 218 ? -14.914 0.768 24.144 1.00 84.00 218 LEU A C 1
ATOM 1735 O O . LEU A 1 218 ? -16.140 0.639 24.095 1.00 84.00 218 LEU A O 1
ATOM 1739 N N . PRO A 1 219 ? -14.318 1.644 24.975 1.00 81.31 219 PRO A N 1
ATOM 1740 C CA . PRO A 1 219 ? -14.974 2.212 26.158 1.00 81.31 219 PRO A CA 1
ATOM 1741 C C . PRO A 1 219 ? -16.134 3.166 25.854 1.00 81.31 219 PRO A C 1
ATOM 1743 O O . PRO A 1 219 ? -17.104 3.196 26.608 1.00 81.31 219 PRO A O 1
ATOM 1746 N N . ASP A 1 220 ? -16.039 3.916 24.756 1.00 85.56 220 ASP A N 1
ATOM 1747 C CA . ASP A 1 220 ? -17.022 4.911 24.325 1.00 85.56 220 ASP A CA 1
ATOM 1748 C C . ASP A 1 220 ? -17.440 4.649 22.863 1.00 85.56 220 ASP A C 1
ATOM 1750 O O . ASP A 1 220 ? -16.696 3.999 22.112 1.00 85.56 220 ASP A O 1
ATOM 1754 N N . PRO A 1 221 ? -18.619 5.114 22.411 1.00 88.06 221 PRO A N 1
ATOM 1755 C CA . PRO A 1 221 ? -18.968 5.099 20.993 1.00 88.06 221 PRO A CA 1
ATOM 1756 C C . PRO A 1 221 ? -18.082 6.076 20.193 1.00 88.06 221 PRO A C 1
ATOM 1758 O O . PRO A 1 221 ? -17.706 7.130 20.713 1.00 88.06 221 PRO A O 1
ATOM 1761 N N . PRO A 1 222 ? -17.751 5.761 18.928 1.00 91.25 222 PRO A N 1
ATOM 1762 C CA . PRO A 1 222 ? -16.984 6.667 18.078 1.00 91.25 222 PRO A CA 1
ATOM 1763 C C . PRO A 1 222 ? -17.781 7.939 17.760 1.00 91.25 222 PRO A C 1
ATOM 1765 O O . PRO A 1 222 ? -19.003 7.904 17.612 1.00 91.25 222 PRO A O 1
ATOM 1768 N N . GLY A 1 223 ? -17.084 9.065 17.596 1.00 92.19 223 GLY A N 1
ATOM 1769 C CA . GLY A 1 223 ? -17.696 10.329 17.168 1.00 92.19 223 GLY A CA 1
ATOM 1770 C C . GLY A 1 223 ? -18.032 10.355 15.674 1.00 92.19 223 GLY A C 1
ATOM 1771 O O . GLY A 1 223 ? -18.966 11.039 15.257 1.00 92.19 223 GLY A O 1
ATOM 1772 N N . ALA A 1 224 ? -17.288 9.592 14.872 1.00 94.75 224 ALA A N 1
ATOM 1773 C CA . ALA A 1 224 ? -17.564 9.346 13.463 1.00 94.75 224 ALA A CA 1
ATOM 1774 C C . ALA A 1 224 ? -17.111 7.935 13.080 1.00 94.75 224 ALA A C 1
ATOM 1776 O O . ALA A 1 224 ? -16.154 7.411 13.650 1.00 94.75 224 ALA A O 1
ATOM 1777 N N . ILE A 1 225 ? -17.797 7.342 12.106 1.00 96.25 225 ILE A N 1
ATOM 1778 C CA . ILE A 1 225 ? -17.431 6.051 11.530 1.00 96.25 225 ILE A CA 1
ATOM 1779 C C . ILE A 1 225 ? -17.223 6.245 10.033 1.00 96.25 225 ILE A C 1
ATOM 1781 O O . ILE A 1 225 ? -18.100 6.792 9.358 1.00 96.25 225 ILE A O 1
ATOM 1785 N N . THR A 1 226 ? -16.085 5.788 9.531 1.00 97.62 226 THR A N 1
ATOM 1786 C CA . THR A 1 226 ? -15.790 5.666 8.103 1.00 97.62 226 THR A CA 1
ATOM 1787 C C . THR A 1 226 ? -15.696 4.187 7.742 1.00 97.62 226 THR A C 1
ATOM 1789 O O . THR A 1 226 ? -15.341 3.355 8.574 1.00 97.62 226 THR A O 1
ATOM 1792 N N . ILE A 1 227 ? -16.137 3.841 6.533 1.00 97.75 227 ILE A N 1
ATOM 1793 C CA . ILE A 1 227 ? -16.095 2.466 6.029 1.00 97.75 227 ILE A CA 1
ATOM 1794 C C . ILE A 1 227 ? -15.532 2.514 4.614 1.00 97.75 227 ILE A C 1
ATOM 1796 O O . ILE A 1 227 ? -16.176 3.083 3.726 1.00 97.75 227 ILE A O 1
ATOM 1800 N N . SER A 1 228 ? -14.361 1.912 4.410 1.00 96.81 228 SER A N 1
ATOM 1801 C CA . SER A 1 228 ? -13.810 1.680 3.078 1.00 96.81 228 SER A CA 1
ATOM 1802 C C . SER A 1 228 ? -14.288 0.335 2.561 1.00 96.81 228 SER A C 1
ATOM 1804 O O . SER A 1 228 ? -14.133 -0.698 3.209 1.00 96.81 228 SER A O 1
ATOM 1806 N N . ARG A 1 229 ? -14.897 0.339 1.377 1.00 97.19 229 ARG A N 1
ATOM 1807 C CA . ARG A 1 229 ? -15.405 -0.890 0.762 1.00 97.19 229 ARG A CA 1
ATOM 1808 C C . ARG A 1 229 ? -14.335 -1.674 0.013 1.00 97.19 229 ARG A C 1
ATOM 1810 O O . ARG A 1 229 ? -14.566 -2.855 -0.215 1.00 97.19 229 ARG A O 1
ATOM 1817 N N . SER A 1 230 ? -13.281 -0.998 -0.449 1.00 94.94 230 SER A N 1
ATOM 1818 C CA . SER A 1 230 ? -12.216 -1.534 -1.313 1.00 94.94 230 SER A CA 1
ATOM 1819 C C . SER A 1 230 ? -12.726 -2.448 -2.444 1.00 94.94 230 SER A C 1
ATOM 1821 O O . SER A 1 230 ? -12.163 -3.497 -2.735 1.00 94.94 230 SER A O 1
ATOM 1823 N N . ALA A 1 231 ? -13.883 -2.109 -3.027 1.00 94.06 231 ALA A N 1
ATOM 1824 C CA . ALA A 1 231 ? -14.534 -2.931 -4.051 1.00 94.06 231 ALA A CA 1
ATOM 1825 C C . ALA A 1 231 ? -14.212 -2.469 -5.475 1.00 94.06 231 ALA A C 1
ATOM 1827 O O . ALA A 1 231 ? -14.282 -3.267 -6.401 1.00 94.06 231 ALA A O 1
ATOM 1828 N N . GLU A 1 232 ? -13.914 -1.180 -5.666 1.00 92.25 232 GLU A N 1
ATOM 1829 C CA . GLU A 1 232 ? -13.598 -0.616 -6.988 1.00 92.25 232 GLU A CA 1
ATOM 1830 C C . GLU A 1 232 ? -12.147 -0.890 -7.407 1.00 92.25 232 GLU A C 1
ATOM 1832 O O . GLU A 1 232 ? -11.850 -0.915 -8.597 1.00 92.25 232 GLU A O 1
ATOM 1837 N N . ASP A 1 233 ? -11.265 -1.113 -6.434 1.00 90.38 233 ASP A N 1
ATOM 1838 C CA . ASP A 1 233 ? -9.857 -1.480 -6.598 1.00 90.38 233 ASP A CA 1
ATOM 1839 C C . ASP A 1 233 ? -9.607 -2.989 -6.407 1.00 90.38 233 ASP A C 1
ATOM 1841 O O . ASP A 1 233 ? -8.460 -3.432 -6.407 1.00 90.38 233 ASP A O 1
ATOM 1845 N N . ASP A 1 234 ? -10.678 -3.787 -6.299 1.00 93.00 234 ASP A N 1
ATOM 1846 C CA . ASP A 1 234 ? -10.675 -5.255 -6.242 1.00 93.00 234 ASP A CA 1
ATOM 1847 C C . ASP A 1 234 ? -9.949 -5.890 -5.029 1.00 93.00 234 ASP A C 1
ATOM 1849 O O . ASP A 1 234 ? -9.748 -7.113 -5.013 1.00 93.00 234 ASP A O 1
ATOM 1853 N N . TYR A 1 235 ? -9.596 -5.118 -3.991 1.00 95.56 235 TYR A N 1
ATOM 1854 C CA . TYR A 1 235 ? -9.005 -5.666 -2.760 1.00 95.56 235 TYR A CA 1
ATOM 1855 C C . TYR A 1 235 ? -10.023 -6.430 -1.908 1.00 95.56 235 TYR A C 1
ATOM 1857 O O . TYR A 1 235 ? -9.717 -7.512 -1.414 1.00 95.56 235 TYR A O 1
ATOM 1865 N N . CYS A 1 236 ? -11.247 -5.926 -1.755 1.00 96.94 236 CYS A N 1
ATOM 1866 C CA . CYS A 1 236 ? -12.347 -6.659 -1.135 1.00 96.94 236 CYS A CA 1
ATOM 1867 C C . CYS A 1 236 ? -13.142 -7.398 -2.226 1.00 96.94 236 CYS A C 1
ATOM 1869 O O . CYS A 1 236 ? -13.672 -6.753 -3.137 1.00 96.94 236 CYS A O 1
ATOM 1871 N N . PRO A 1 237 ? -13.278 -8.738 -2.166 1.00 95.56 237 PRO A N 1
ATOM 1872 C CA . PRO A 1 237 ? -14.032 -9.493 -3.162 1.00 95.56 237 PRO A CA 1
ATOM 1873 C C . PRO A 1 237 ? -15.463 -8.972 -3.337 1.00 95.56 237 PRO A C 1
ATOM 1875 O O . PRO A 1 237 ? -16.265 -8.950 -2.398 1.00 95.56 237 PRO A O 1
ATOM 1878 N N . ILE A 1 238 ? -15.808 -8.590 -4.570 1.00 94.00 238 ILE A N 1
ATOM 1879 C CA . ILE A 1 238 ? -17.112 -8.002 -4.910 1.00 94.00 238 ILE A CA 1
ATOM 1880 C C . ILE A 1 238 ? -18.288 -8.938 -4.592 1.00 94.00 238 ILE A C 1
ATOM 1882 O O . ILE A 1 238 ? -19.400 -8.489 -4.321 1.00 94.00 238 ILE A O 1
ATOM 1886 N N . GLU A 1 239 ? -18.047 -10.249 -4.593 1.00 94.25 239 GLU A N 1
ATOM 1887 C CA . GLU A 1 239 ? -19.016 -11.271 -4.201 1.00 94.25 239 GLU A CA 1
ATOM 1888 C C . GLU A 1 239 ? -19.337 -11.293 -2.692 1.00 94.25 239 GLU A C 1
ATOM 1890 O O . GLU A 1 239 ? -20.390 -11.809 -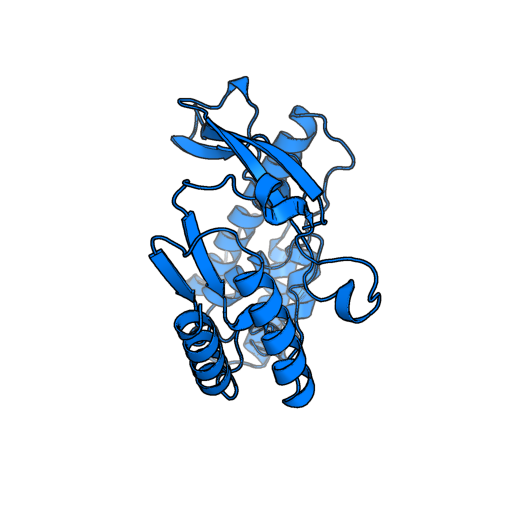2.301 1.00 94.25 239 GLU A O 1
ATOM 1895 N N . ASP A 1 240 ? -18.469 -10.722 -1.851 1.00 94.62 240 ASP A N 1
ATOM 1896 C CA . ASP A 1 240 ? -18.604 -10.710 -0.391 1.00 94.62 240 ASP A CA 1
ATOM 1897 C C . ASP A 1 240 ? -18.887 -9.317 0.187 1.00 94.62 240 ASP A C 1
ATOM 1899 O O . ASP A 1 240 ? -19.517 -9.229 1.244 1.00 94.62 240 ASP A O 1
ATOM 1903 N N . VAL A 1 241 ? -18.491 -8.238 -0.502 1.00 96.50 241 VAL A N 1
ATOM 1904 C CA . VAL A 1 241 ? -18.514 -6.866 0.039 1.00 96.50 241 VAL A CA 1
ATOM 1905 C C . VAL A 1 241 ? -19.874 -6.440 0.603 1.00 96.50 241 VAL A C 1
ATOM 1907 O O . VAL A 1 241 ? -19.934 -5.888 1.699 1.00 96.50 241 VAL A O 1
ATOM 1910 N N . GLU A 1 242 ? -20.979 -6.725 -0.095 1.00 97.38 242 GLU A N 1
ATOM 1911 C CA . GLU A 1 242 ? -22.325 -6.345 0.366 1.00 97.38 242 GLU A CA 1
ATOM 1912 C C . GLU A 1 242 ? -22.700 -7.087 1.655 1.00 97.38 242 GLU A C 1
ATOM 1914 O O . GLU A 1 242 ? -23.224 -6.497 2.597 1.00 97.38 242 GLU A O 1
ATOM 1919 N N . TYR A 1 243 ? -22.370 -8.381 1.728 1.00 97.56 243 TYR A N 1
ATOM 1920 C CA . TYR A 1 243 ? -22.622 -9.187 2.919 1.00 97.56 243 TYR A CA 1
ATOM 1921 C C . TYR A 1 243 ? -21.809 -8.683 4.115 1.00 97.56 243 TYR A C 1
ATOM 1923 O O . TYR A 1 243 ? -22.369 -8.508 5.199 1.00 97.56 243 TYR A O 1
ATOM 1931 N N . ILE A 1 244 ? -20.511 -8.428 3.919 1.00 98.19 244 ILE A N 1
ATOM 1932 C CA . ILE A 1 244 ? -19.620 -7.926 4.972 1.00 98.19 244 ILE A CA 1
ATOM 1933 C C . ILE A 1 244 ? -20.128 -6.568 5.470 1.00 98.19 244 ILE A C 1
ATOM 1935 O O . ILE A 1 244 ? -20.318 -6.391 6.673 1.00 98.19 244 ILE A O 1
ATOM 1939 N N . GLN A 1 245 ? -20.427 -5.641 4.555 1.00 98.12 245 GLN A N 1
ATOM 1940 C CA . GLN A 1 245 ? -20.937 -4.311 4.885 1.00 98.12 245 GLN A CA 1
ATOM 1941 C C . GLN A 1 245 ? -22.221 -4.383 5.721 1.00 98.12 245 GLN A C 1
ATOM 1943 O O . GLN A 1 245 ? -22.326 -3.708 6.747 1.00 98.12 245 GLN A O 1
ATOM 1948 N N . ASP A 1 246 ? -23.188 -5.211 5.321 1.00 98.12 246 ASP A N 1
ATOM 1949 C CA . ASP A 1 246 ? -24.452 -5.362 6.044 1.00 98.12 246 ASP A CA 1
ATOM 1950 C C . ASP A 1 246 ? -24.244 -5.888 7.473 1.00 98.12 246 ASP A C 1
ATOM 1952 O O . ASP A 1 246 ? -24.880 -5.397 8.415 1.00 98.12 246 ASP A O 1
ATOM 1956 N N . GLN A 1 247 ? -23.337 -6.856 7.662 1.00 98.25 247 GLN A N 1
ATOM 1957 C CA . GLN A 1 247 ? -23.020 -7.383 8.993 1.00 98.25 247 GLN A CA 1
ATOM 1958 C C . GLN A 1 247 ? -22.263 -6.363 9.851 1.00 98.25 247 GLN A C 1
ATOM 1960 O O . GLN A 1 247 ? -22.634 -6.156 11.008 1.00 98.25 247 GLN A O 1
ATOM 1965 N N . VAL A 1 248 ? -21.269 -5.670 9.288 1.00 98.00 248 VAL A N 1
ATOM 1966 C CA . VAL A 1 248 ? -20.534 -4.594 9.972 1.00 98.00 248 VAL A CA 1
ATOM 1967 C C . VAL A 1 248 ? -21.495 -3.491 10.419 1.00 98.00 248 VAL A C 1
ATOM 1969 O O . VAL A 1 248 ? -21.506 -3.117 11.591 1.00 98.00 248 VAL A O 1
ATOM 1972 N N . LEU A 1 249 ? -22.381 -3.021 9.535 1.00 98.00 249 LEU A N 1
ATOM 1973 C CA . LEU A 1 249 ? -23.382 -2.004 9.873 1.00 98.00 249 LEU A CA 1
ATOM 1974 C C . LEU A 1 249 ? -24.349 -2.469 10.963 1.00 98.00 249 LEU A C 1
ATOM 1976 O O . LEU A 1 249 ? -24.788 -1.655 11.777 1.00 98.00 249 LEU A O 1
ATOM 1980 N N . LYS A 1 250 ? -24.713 -3.753 10.980 1.00 97.56 250 LYS A N 1
ATOM 1981 C CA . LYS A 1 250 ? -25.542 -4.323 12.044 1.00 97.56 250 LYS A CA 1
ATOM 1982 C C . LYS A 1 250 ? -24.805 -4.297 13.385 1.00 97.56 250 LYS A C 1
ATOM 1984 O O . LYS A 1 250 ? -25.373 -3.805 14.353 1.00 97.56 250 LYS A O 1
ATOM 1989 N N . ILE A 1 251 ? -23.554 -4.756 13.422 1.00 96.31 251 ILE A N 1
ATOM 1990 C CA . ILE A 1 251 ? -22.707 -4.753 14.626 1.00 96.31 251 ILE A CA 1
ATOM 1991 C C . ILE A 1 251 ? -22.549 -3.331 15.174 1.00 96.31 251 ILE A C 1
ATOM 1993 O O . ILE A 1 251 ? -22.777 -3.096 16.357 1.00 96.31 251 ILE A O 1
ATOM 1997 N N . LEU A 1 252 ? -22.231 -2.366 14.309 1.00 95.25 252 LEU A N 1
ATOM 1998 C CA . LEU A 1 252 ? -22.013 -0.974 14.705 1.00 95.25 252 LEU A CA 1
ATOM 1999 C C . LEU A 1 252 ? -23.280 -0.286 15.238 1.00 95.25 252 LEU A C 1
ATOM 2001 O O . LEU A 1 252 ? -23.172 0.606 16.070 1.00 95.25 252 LEU A O 1
ATOM 2005 N N . LYS A 1 253 ? -24.475 -0.690 14.783 1.00 92.69 253 LYS A N 1
ATOM 2006 C CA . LYS A 1 253 ? -25.768 -0.180 15.288 1.00 92.69 253 LYS A CA 1
ATOM 2007 C C . LYS A 1 253 ? -26.200 -0.806 16.615 1.00 92.69 253 LYS A C 1
ATOM 2009 O O . LYS A 1 253 ? -27.108 -0.280 17.252 1.00 92.69 253 LYS A O 1
ATOM 2014 N N . GLU A 1 254 ? -25.637 -1.959 16.971 1.00 87.81 254 GLU A N 1
ATOM 2015 C CA . GLU A 1 254 ? -25.916 -2.652 18.235 1.00 87.81 254 GLU A CA 1
ATOM 2016 C C . GLU A 1 254 ? -25.069 -2.112 19.402 1.00 87.81 254 GLU A C 1
ATOM 2018 O O . GLU A 1 254 ? -25.391 -2.416 20.552 1.00 87.81 254 GLU A O 1
ATOM 2023 N N . LYS A 1 255 ? -24.024 -1.323 19.113 1.00 74.50 255 LYS A N 1
ATOM 2024 C CA . LYS A 1 255 ? -23.216 -0.598 20.102 1.00 74.50 255 LYS A CA 1
ATOM 2025 C C . LYS A 1 255 ? -23.905 0.693 20.547 1.00 74.50 255 LYS A C 1
ATOM 2027 O O . LYS A 1 255 ? -23.905 0.948 21.771 1.00 74.50 255 LYS A O 1
#

InterPro domains:
  IPR024131 Peptide arginase FlmR/OhkR-like [PF12640] (1-87)
  IPR024131 Peptide arginase FlmR/OhkR-like [PTHR13225] (73-254)

Radius of gyration: 21.69 Å; chains: 1; bounding box: 48×41×59 Å

Secondary structure (DSSP, 8-state):
--SEEEEEEEEEETTT--EEE----HHHHHTT-B--GGGEEEEEEEEEEE--TTHHHH-TT--TTTTHHHHS-TT---EEEEEGGGTSB--GGGTTTGGGTHHHHHHHHH-----S---HHHHHHHHHHHHHHHHHHHHHHHHHHHH-TT-SSPPS-SSHHHHHHHHHHHHTT-S---HHHHHHHHHT-SSSPPP-B---HHHHHHHHHHHHHHHHHSSS--SEEEEE---SSSSS-TTTHHHHHHHHHHHHHH-

pLDDT: mean 91.34, std 11.26, range [46.66, 98.56]